Protein AF-A0A256YI06-F1 (afdb_monomer)

Solvent-accessible surface area (backbone atoms only — not comparable to full-atom values): 13136 Å² total; per-residue (Å²): 133,56,72,67,61,47,50,51,51,48,53,52,52,44,48,52,52,54,43,51,75,69,69,54,52,68,66,65,48,53,72,70,60,54,59,79,75,51,64,78,45,79,92,38,52,74,51,52,58,50,53,58,52,50,69,75,41,54,72,70,52,38,53,52,52,49,38,70,73,38,79,67,38,61,80,56,40,65,99,80,61,54,72,69,44,49,50,43,14,51,53,51,47,50,52,53,55,51,48,59,57,41,72,74,44,60,73,67,62,24,52,52,53,49,51,51,50,29,54,50,39,39,53,48,37,53,51,44,41,46,48,17,44,76,70,74,50,71,20,48,86,63,54,56,95,48,69,54,66,68,59,52,57,46,23,70,45,76,50,90,38,57,68,54,37,44,62,59,48,38,76,47,98,57,8,76,60,39,60,67,30,44,62,54,27,73,76,65,75,38,66,62,61,44,52,53,50,52,53,52,47,51,57,50,51,51,52,50,56,55,48,53,52,52,53,52,52,52,46,70,77,50,52,75,80,73,72,72,80,80,122

pLDDT: mean 82.75, std 12.38, range [39.31, 95.06]

Foldseek 3Di:
DDLVLLVVLLVLLLLLLVVVVVVDALVVSCVVSVLVVVVVPVVCPVSSVLSNVCNPDDQVRNVVSVCVVQPCLCVQADPDHDSVSSNLSSVQSSLVVQVVVLVPDDDLSSVLSLVLSLLVLLLVLLVLLLVCQVVVHQQQSRRDDHDWVQSNVVSNPRANHNLSSLVSCLPTPCNVLSVVCNVVCVVPVDCVSVNVSSVVVSVVVSVVSVVVVVVVVVCVVDPPPVVPPPD

Nearest PDB structures (foldseek):
  6xby-assembly1_d  TM=5.545E-01  e=2.909E-01  Bos taurus
  9b8o-assembly1_d  TM=4.745E-01  e=2.004E-01  Rattus norvegicus

Sequence (231 aa):
MNALSKRYEFEQIKLILNLKMGNLSRGEIEDRLAIEEMGLLSSYRHTEELLSRLIDLPVEGIIALLCERYKGLNEFMPESPDLLAVLVALDRYYFFELQNYIDNLEGEDRKVASTLISMEIDACNVMTILRSVTHGYEAKRFIIPGHDPRIDELGEHTPRDVTDAITKLSKTTYGPLLESAASSYIETNSLLQVELMLRKYLAKESKILIREQSVLALTRVYPRELLVMSS

Structure (mmCIF, N/CA/C/O backbone):
data_AF-A0A256YI06-F1
#
_entry.id   AF-A0A256YI06-F1
#
loop_
_atom_site.group_PDB
_atom_site.id
_atom_site.type_symbol
_atom_site.label_atom_id
_atom_site.label_alt_id
_atom_site.label_comp_id
_atom_site.label_asym_id
_atom_site.label_entity_id
_atom_site.label_seq_id
_atom_site.pdbx_PDB_ins_code
_atom_site.Cartn_x
_atom_site.Cartn_y
_atom_site.Cartn_z
_atom_site.occupancy
_atom_site.B_iso_or_equiv
_atom_site.auth_seq_id
_atom_site.auth_comp_id
_atom_site.auth_asym_id
_atom_site.auth_atom_id
_atom_site.pdbx_PDB_model_num
ATOM 1 N N . MET A 1 1 ? 1.643 -16.888 11.793 1.00 59.84 1 MET A N 1
ATOM 2 C CA . MET A 1 1 ? 2.314 -15.570 11.806 1.00 59.84 1 MET A CA 1
ATOM 3 C C . MET A 1 1 ? 1.303 -14.541 12.292 1.00 59.84 1 MET A C 1
ATOM 5 O O . MET A 1 1 ? 0.157 -14.644 11.880 1.00 59.84 1 MET A O 1
ATOM 9 N N . ASN A 1 2 ? 1.667 -13.630 13.202 1.00 73.12 2 ASN A N 1
ATOM 10 C CA . ASN A 1 2 ? 0.749 -12.568 13.643 1.00 73.12 2 ASN A CA 1
ATOM 11 C C . ASN A 1 2 ? 0.644 -11.457 12.570 1.00 73.12 2 ASN A C 1
ATOM 13 O O . ASN A 1 2 ? 1.481 -11.399 11.667 1.00 73.12 2 ASN A O 1
ATOM 17 N N . ALA A 1 3 ? -0.368 -10.588 12.660 1.00 73.38 3 ALA A N 1
ATOM 18 C CA . ALA A 1 3 ? -0.637 -9.555 11.653 1.00 73.38 3 ALA A CA 1
ATOM 19 C C . ALA A 1 3 ? 0.541 -8.584 11.432 1.00 73.38 3 ALA A C 1
ATOM 21 O O . ALA A 1 3 ? 0.845 -8.244 10.293 1.00 73.38 3 ALA A O 1
ATOM 22 N N . LEU A 1 4 ? 1.255 -8.199 12.496 1.00 70.62 4 LEU A N 1
ATOM 23 C CA . LEU A 1 4 ? 2.400 -7.282 12.411 1.00 70.62 4 LEU A CA 1
ATOM 24 C C . LEU A 1 4 ? 3.589 -7.909 11.678 1.00 70.62 4 LEU A C 1
ATOM 26 O O . LEU A 1 4 ? 4.169 -7.285 10.792 1.00 70.62 4 LEU A O 1
ATOM 30 N N . SER A 1 5 ? 3.926 -9.158 12.001 1.00 76.19 5 SER A N 1
ATOM 31 C CA . SER A 1 5 ? 4.978 -9.899 11.305 1.00 76.19 5 SER A CA 1
ATOM 32 C C . SER A 1 5 ? 4.607 -10.153 9.844 1.00 76.19 5 SER A C 1
ATOM 34 O O . SER A 1 5 ? 5.471 -10.062 8.977 1.00 76.19 5 SER A O 1
ATOM 36 N N . LYS A 1 6 ? 3.320 -10.403 9.554 1.00 82.38 6 LYS A N 1
ATOM 37 C CA . LYS A 1 6 ? 2.828 -10.569 8.180 1.00 82.38 6 LYS A CA 1
ATOM 38 C C . LYS A 1 6 ? 2.938 -9.281 7.374 1.00 82.38 6 LYS A C 1
ATOM 40 O O . LYS A 1 6 ? 3.443 -9.311 6.258 1.00 82.38 6 LYS A O 1
ATOM 45 N N . ARG A 1 7 ? 2.533 -8.153 7.960 1.00 82.19 7 ARG A N 1
ATOM 46 C CA . ARG A 1 7 ? 2.688 -6.831 7.350 1.00 82.19 7 ARG A CA 1
ATOM 47 C C . ARG A 1 7 ? 4.143 -6.538 7.025 1.00 82.19 7 ARG A C 1
ATOM 49 O O . ARG A 1 7 ? 4.449 -6.095 5.927 1.00 82.19 7 ARG A O 1
ATOM 56 N N . TYR A 1 8 ? 5.029 -6.788 7.982 1.00 81.94 8 TYR A N 1
ATOM 57 C CA . TYR A 1 8 ? 6.454 -6.579 7.788 1.00 81.94 8 TYR A CA 1
ATOM 58 C C . TYR A 1 8 ? 6.991 -7.413 6.620 1.00 81.94 8 TYR A C 1
ATOM 60 O O . TYR A 1 8 ? 7.613 -6.858 5.720 1.00 81.94 8 TYR A O 1
ATOM 68 N N . GLU A 1 9 ? 6.694 -8.716 6.598 1.00 85.75 9 GLU A N 1
ATOM 69 C CA . GLU A 1 9 ? 7.066 -9.606 5.493 1.00 85.75 9 GLU A CA 1
ATOM 70 C C . GLU A 1 9 ? 6.551 -9.073 4.145 1.00 85.75 9 GLU A C 1
ATOM 72 O O . GLU A 1 9 ? 7.309 -9.020 3.179 1.00 85.75 9 GLU A O 1
ATOM 77 N N . PHE A 1 10 ? 5.306 -8.594 4.084 1.00 88.12 10 PHE A N 1
ATOM 78 C CA . PHE A 1 10 ? 4.721 -8.049 2.856 1.00 88.12 10 PHE A CA 1
ATOM 79 C C . PHE A 1 10 ? 5.418 -6.766 2.405 1.00 88.12 10 PHE A C 1
ATOM 81 O O . PHE A 1 10 ? 5.697 -6.618 1.220 1.00 88.12 10 PHE A O 1
ATOM 88 N N . GLU A 1 11 ? 5.754 -5.855 3.318 1.00 84.38 11 GLU A N 1
ATOM 89 C CA . GLU A 1 11 ? 6.529 -4.654 2.985 1.00 84.38 11 GLU A CA 1
ATOM 90 C C . GLU A 1 11 ? 7.910 -5.005 2.410 1.00 84.38 11 GLU A C 1
ATOM 92 O O . GLU A 1 11 ? 8.331 -4.388 1.433 1.00 84.38 11 GLU A O 1
ATOM 97 N N . GLN A 1 12 ? 8.584 -6.030 2.946 1.00 85.81 12 GLN A N 1
ATOM 98 C CA . GLN A 1 12 ? 9.873 -6.487 2.411 1.00 85.81 12 GLN A CA 1
ATOM 99 C C . GLN A 1 12 ? 9.733 -7.121 1.023 1.00 85.81 12 GLN A C 1
ATOM 101 O O . GLN A 1 12 ? 10.510 -6.815 0.118 1.00 85.81 12 GLN A O 1
ATOM 106 N N . ILE A 1 13 ? 8.708 -7.955 0.819 1.00 91.00 13 ILE A N 1
ATOM 107 C CA . ILE A 1 13 ? 8.405 -8.523 -0.501 1.00 91.00 13 ILE A CA 1
ATOM 108 C C . ILE A 1 13 ? 8.134 -7.393 -1.496 1.00 91.00 13 ILE A C 1
ATOM 110 O O . ILE A 1 13 ? 8.745 -7.355 -2.561 1.00 91.00 13 ILE A O 1
ATOM 114 N N . LYS A 1 14 ? 7.275 -6.429 -1.144 1.00 88.50 14 LYS A N 1
ATOM 115 C CA . LYS A 1 14 ? 6.967 -5.283 -2.008 1.00 88.50 14 LYS A CA 1
ATOM 116 C C . LYS A 1 14 ? 8.207 -4.450 -2.324 1.00 88.50 14 LYS A C 1
ATOM 118 O O . LYS A 1 14 ? 8.339 -3.973 -3.449 1.00 88.50 14 LYS A O 1
ATOM 123 N N . LEU A 1 15 ? 9.124 -4.280 -1.373 1.00 85.44 15 LEU A N 1
ATOM 124 C CA . LEU A 1 15 ? 10.394 -3.604 -1.622 1.00 85.44 15 LEU A CA 1
ATOM 125 C C . LEU A 1 15 ? 11.219 -4.351 -2.679 1.00 85.44 15 LEU A C 1
ATOM 127 O O . LEU A 1 15 ? 11.615 -3.733 -3.664 1.00 85.44 15 LEU A O 1
ATOM 131 N N . ILE A 1 16 ? 11.392 -5.672 -2.552 1.00 89.44 16 ILE A N 1
ATOM 132 C CA . ILE A 1 16 ? 12.074 -6.491 -3.572 1.00 89.44 16 ILE A CA 1
ATOM 133 C C . ILE A 1 16 ? 11.419 -6.316 -4.943 1.00 89.44 16 ILE A C 1
ATOM 135 O O . ILE A 1 16 ? 12.113 -6.053 -5.922 1.00 89.44 16 ILE A O 1
ATOM 139 N N . LEU A 1 17 ? 10.091 -6.434 -5.026 1.00 90.50 17 LEU A N 1
ATOM 140 C CA . LEU A 1 17 ? 9.377 -6.337 -6.302 1.00 90.50 17 LEU A CA 1
ATOM 141 C C . LEU A 1 17 ? 9.558 -4.962 -6.955 1.00 90.50 17 LEU A C 1
ATOM 143 O O . LEU A 1 17 ? 9.844 -4.895 -8.149 1.00 90.50 17 LEU A O 1
ATOM 147 N N . ASN A 1 18 ? 9.486 -3.880 -6.175 1.00 85.06 18 ASN A N 1
ATOM 148 C CA . ASN A 1 18 ? 9.752 -2.527 -6.668 1.00 85.06 18 ASN A CA 1
ATOM 149 C C . ASN A 1 18 ? 11.195 -2.365 -7.170 1.00 85.06 18 ASN A C 1
ATOM 151 O O . ASN A 1 18 ? 11.419 -1.763 -8.219 1.00 85.06 18 ASN A O 1
ATOM 155 N N . LEU A 1 19 ? 12.182 -2.913 -6.456 1.00 87.00 19 LEU A N 1
ATOM 156 C CA . LEU A 1 19 ? 13.582 -2.846 -6.882 1.00 87.00 19 LEU A CA 1
ATOM 157 C C . LEU A 1 19 ? 13.819 -3.659 -8.166 1.00 87.00 19 LEU A C 1
ATOM 159 O O . LEU A 1 19 ? 14.532 -3.200 -9.057 1.00 87.00 19 LEU A O 1
ATOM 163 N N . LYS A 1 20 ? 13.164 -4.819 -8.310 1.00 87.88 20 LYS A N 1
ATOM 164 C CA . LYS A 1 20 ? 13.225 -5.634 -9.536 1.00 87.88 20 LYS A CA 1
ATOM 165 C C . LYS A 1 20 ? 12.542 -4.957 -10.720 1.00 87.88 20 LYS A C 1
ATOM 167 O O . LYS A 1 20 ? 13.088 -4.990 -11.815 1.00 87.88 20 LYS A O 1
ATOM 172 N N . MET A 1 21 ? 11.413 -4.277 -10.510 1.00 84.56 21 MET A N 1
ATOM 173 C CA . MET A 1 21 ? 10.803 -3.417 -11.536 1.00 84.56 21 MET A CA 1
ATOM 174 C C . MET A 1 21 ? 11.748 -2.294 -11.991 1.00 84.56 21 MET A C 1
ATOM 176 O O . MET A 1 21 ? 11.730 -1.907 -13.156 1.00 84.56 21 MET A O 1
ATOM 180 N N . GLY A 1 22 ? 12.601 -1.801 -11.089 1.00 82.62 22 GLY A N 1
ATOM 181 C CA . GLY A 1 22 ? 13.670 -0.850 -11.396 1.00 82.62 22 GLY A CA 1
ATOM 182 C C . GLY A 1 22 ? 14.875 -1.444 -12.137 1.00 82.62 22 GLY A C 1
ATOM 183 O O . GLY A 1 22 ? 15.820 -0.707 -12.404 1.00 82.62 22 GLY A O 1
ATOM 184 N N . ASN A 1 23 ? 14.858 -2.741 -12.475 1.00 84.31 23 ASN A N 1
ATOM 185 C CA . ASN A 1 23 ? 15.953 -3.486 -13.109 1.00 84.31 23 ASN A CA 1
ATOM 186 C C . ASN A 1 23 ? 17.272 -3.465 -12.321 1.00 84.31 23 ASN A C 1
ATOM 188 O O . ASN A 1 23 ? 18.353 -3.487 -12.911 1.00 84.31 23 ASN A O 1
ATOM 192 N N . LEU A 1 24 ? 17.194 -3.422 -10.990 1.00 86.38 24 LEU A N 1
ATOM 193 C CA . LEU A 1 24 ? 18.384 -3.496 -10.153 1.00 86.38 24 LEU A CA 1
ATOM 194 C C . LEU A 1 24 ? 19.020 -4.885 -10.173 1.00 86.38 24 LEU A C 1
ATOM 196 O O . LEU A 1 24 ? 18.335 -5.908 -10.236 1.00 86.38 24 LEU A O 1
ATOM 200 N N . SER A 1 25 ? 20.344 -4.908 -10.043 1.00 87.06 25 SER A N 1
ATOM 201 C CA . SER A 1 25 ? 21.104 -6.135 -9.838 1.00 87.06 25 SER A CA 1
ATOM 202 C C . SER A 1 25 ? 20.879 -6.718 -8.441 1.00 87.06 25 SER A C 1
ATOM 204 O O . SER A 1 25 ? 20.479 -6.027 -7.503 1.00 87.06 25 SER A O 1
ATOM 206 N N . ARG A 1 26 ? 21.197 -8.007 -8.285 1.00 86.25 26 ARG A N 1
ATOM 207 C CA . ARG A 1 26 ? 21.140 -8.708 -6.996 1.00 86.25 26 ARG A CA 1
ATOM 208 C C . ARG A 1 26 ? 21.870 -7.953 -5.877 1.00 86.25 26 ARG A C 1
ATOM 210 O O . ARG A 1 26 ? 21.276 -7.741 -4.827 1.00 86.25 26 ARG A O 1
ATOM 217 N N . GLY A 1 27 ? 23.112 -7.528 -6.121 1.00 83.38 27 GLY A N 1
ATOM 218 C CA . GLY A 1 27 ? 23.920 -6.834 -5.112 1.00 83.38 27 GLY A CA 1
ATOM 219 C C . GLY A 1 27 ? 23.289 -5.513 -4.667 1.00 83.38 27 GLY A C 1
ATOM 220 O O . GLY A 1 27 ? 23.178 -5.251 -3.478 1.00 83.38 27 GLY A O 1
ATOM 221 N N . GLU A 1 28 ? 22.752 -4.728 -5.608 1.00 85.06 28 GLU A N 1
ATOM 222 C CA . GLU A 1 28 ? 22.062 -3.470 -5.280 1.00 85.06 28 GLU A CA 1
ATOM 223 C C . GLU A 1 28 ? 20.768 -3.684 -4.485 1.00 85.06 28 GLU A C 1
ATOM 225 O O . GLU A 1 28 ? 20.353 -2.808 -3.722 1.00 85.06 28 GLU A O 1
ATOM 230 N N . ILE A 1 29 ? 20.095 -4.818 -4.692 1.00 84.50 29 ILE A N 1
ATOM 231 C CA . ILE A 1 29 ? 18.899 -5.193 -3.937 1.00 84.50 29 ILE A CA 1
ATOM 232 C C . ILE A 1 29 ? 19.283 -5.600 -2.510 1.00 84.50 29 ILE A C 1
ATOM 234 O O . ILE A 1 29 ? 18.665 -5.119 -1.560 1.00 84.50 29 ILE A O 1
ATOM 238 N N . GLU A 1 30 ? 20.311 -6.436 -2.352 1.00 82.12 30 GLU A N 1
ATOM 239 C CA . GLU A 1 30 ? 20.816 -6.887 -1.048 1.00 82.12 30 GLU A CA 1
ATOM 240 C C . GLU A 1 30 ? 21.303 -5.706 -0.191 1.00 82.12 30 GLU A C 1
ATOM 242 O O . GLU A 1 30 ? 20.870 -5.574 0.957 1.00 82.12 30 GLU A O 1
ATOM 247 N N . ASP A 1 31 ? 22.070 -4.779 -0.778 1.00 80.56 31 ASP A N 1
ATOM 248 C CA . ASP A 1 31 ? 22.559 -3.563 -0.111 1.00 80.56 31 ASP A CA 1
ATOM 249 C C . ASP A 1 31 ? 21.420 -2.685 0.439 1.00 80.56 31 ASP A C 1
ATOM 251 O O . ASP A 1 31 ? 21.564 -2.012 1.460 1.00 80.56 31 ASP A O 1
ATOM 255 N N . ARG A 1 32 ? 20.265 -2.672 -0.239 1.00 77.50 32 ARG A N 1
ATOM 256 C CA . ARG A 1 32 ? 19.107 -1.840 0.136 1.00 77.50 32 ARG A CA 1
ATOM 257 C C . ARG A 1 32 ? 18.163 -2.506 1.120 1.00 77.50 32 ARG A C 1
ATOM 259 O O . ARG A 1 32 ? 17.383 -1.806 1.764 1.00 77.50 32 ARG A O 1
ATOM 266 N N . LEU A 1 33 ? 18.188 -3.830 1.208 1.00 71.69 33 LEU A N 1
ATOM 267 C CA . LEU A 1 33 ? 17.259 -4.575 2.045 1.00 71.69 33 LEU A CA 1
ATOM 268 C C . LEU A 1 33 ? 17.721 -4.695 3.495 1.00 71.69 33 LEU A C 1
ATOM 270 O O . LEU A 1 33 ? 16.898 -5.071 4.312 1.00 71.69 33 LEU A O 1
ATOM 274 N N . ALA A 1 34 ? 18.975 -4.381 3.844 1.00 61.97 34 ALA A N 1
ATOM 275 C CA . ALA A 1 34 ? 19.504 -4.563 5.207 1.00 61.97 34 ALA A CA 1
ATOM 276 C C . ALA A 1 34 ? 19.160 -5.954 5.801 1.00 61.97 34 ALA A C 1
ATOM 278 O O . ALA A 1 34 ? 18.859 -6.084 6.988 1.00 61.97 34 ALA A O 1
ATOM 279 N N . ILE A 1 35 ? 19.169 -6.995 4.953 1.00 57.38 35 ILE A N 1
ATOM 280 C CA . ILE A 1 35 ? 18.722 -8.364 5.283 1.00 57.38 35 ILE A CA 1
ATOM 281 C C . ILE A 1 35 ? 19.479 -8.905 6.505 1.00 57.38 35 ILE A C 1
ATOM 283 O O . ILE A 1 35 ? 18.898 -9.566 7.364 1.00 57.38 35 ILE A O 1
ATOM 287 N N . GLU A 1 36 ? 20.761 -8.557 6.626 1.00 51.09 36 GLU A N 1
ATOM 288 C CA . GLU A 1 36 ? 21.651 -9.032 7.688 1.00 51.09 36 GLU A CA 1
ATOM 289 C C . GLU A 1 36 ? 21.242 -8.557 9.094 1.00 51.09 36 GLU A C 1
ATOM 291 O O . GLU A 1 36 ? 21.425 -9.285 10.070 1.00 51.09 36 GLU A O 1
ATOM 296 N N . GLU A 1 37 ? 20.623 -7.378 9.226 1.00 52.50 37 GLU A N 1
ATOM 297 C CA . GLU A 1 37 ? 20.168 -6.859 10.525 1.00 52.50 37 GLU A CA 1
ATOM 298 C C . GLU A 1 37 ? 18.860 -7.531 10.997 1.00 52.50 37 GLU A C 1
ATOM 300 O O . GLU A 1 37 ? 18.521 -7.491 12.184 1.00 52.50 37 GLU A O 1
ATOM 305 N N . MET A 1 38 ? 18.134 -8.205 10.093 1.00 51.97 38 MET A N 1
ATOM 306 C CA . MET A 1 38 ? 16.830 -8.835 10.355 1.00 51.97 38 MET A CA 1
ATOM 307 C C . MET A 1 38 ? 16.942 -10.237 10.970 1.00 51.97 38 MET A C 1
ATOM 309 O O . MET A 1 38 ? 16.084 -10.636 11.767 1.00 51.97 38 MET A O 1
ATOM 313 N N . GLY A 1 39 ? 18.006 -10.979 10.640 1.00 48.44 39 GLY A N 1
ATOM 314 C CA . GLY A 1 39 ? 18.241 -12.362 11.086 1.00 48.44 39 GLY A CA 1
ATOM 315 C C . GLY A 1 39 ? 18.477 -12.523 12.597 1.00 48.44 39 GLY A C 1
ATOM 316 O O . GLY A 1 39 ? 18.462 -13.639 13.122 1.00 48.44 39 GLY A O 1
ATOM 317 N N . LEU A 1 40 ? 18.646 -11.413 13.327 1.00 45.84 40 LEU A N 1
ATOM 318 C CA . LEU A 1 40 ? 18.852 -11.396 14.781 1.00 45.84 40 LEU A CA 1
ATOM 319 C C . LEU A 1 40 ? 17.572 -11.669 15.587 1.00 45.84 40 LEU A C 1
ATOM 321 O O . LEU A 1 40 ? 17.645 -12.017 16.767 1.00 45.84 40 LEU A O 1
ATOM 325 N N . LEU A 1 41 ? 16.397 -11.568 14.964 1.00 52.91 41 LEU A N 1
ATOM 326 C CA . LEU A 1 41 ? 15.123 -11.931 15.578 1.00 52.91 41 LEU A CA 1
ATOM 327 C C . LEU A 1 41 ? 14.678 -13.296 15.038 1.00 52.91 41 LEU A C 1
ATOM 329 O O . LEU A 1 41 ? 14.189 -13.416 13.917 1.00 52.91 41 LEU A O 1
ATOM 333 N N . SER A 1 42 ? 14.811 -14.340 15.861 1.00 53.03 42 SER A N 1
ATOM 334 C CA . SER A 1 42 ? 14.497 -15.740 15.517 1.00 53.03 42 SER A CA 1
ATOM 335 C C . SER A 1 42 ? 13.101 -15.963 14.915 1.00 53.03 42 SER A C 1
ATOM 337 O O . SER A 1 42 ? 12.892 -16.943 14.201 1.00 53.03 42 SER A O 1
ATOM 339 N N . SER A 1 43 ? 12.162 -15.040 15.140 1.00 58.94 43 SER A N 1
ATOM 340 C CA . SER A 1 43 ? 10.822 -15.026 14.550 1.00 58.94 43 SER A CA 1
ATOM 341 C C . SER A 1 43 ? 10.774 -14.784 13.032 1.00 58.94 43 SER A C 1
ATOM 343 O O . SER A 1 43 ? 9.714 -15.005 12.451 1.00 58.94 43 SER A O 1
ATOM 345 N N . TYR A 1 44 ? 11.870 -14.359 12.388 1.00 63.91 44 TYR A N 1
ATOM 346 C CA . TYR A 1 44 ? 11.889 -13.953 10.970 1.00 63.91 44 TYR A CA 1
ATOM 347 C C . TYR A 1 44 ? 12.789 -14.802 10.059 1.00 63.91 44 TYR A C 1
ATOM 349 O O . TYR A 1 44 ? 12.902 -14.516 8.871 1.00 63.91 44 TYR A O 1
ATOM 357 N N . ARG A 1 45 ? 13.376 -15.900 10.553 1.00 64.25 45 ARG A N 1
ATOM 358 C CA . ARG A 1 45 ? 14.269 -16.761 9.748 1.00 64.25 45 ARG A CA 1
ATOM 359 C C . ARG A 1 45 ? 13.615 -17.292 8.461 1.00 64.25 45 ARG A C 1
ATOM 361 O O . ARG A 1 45 ? 14.245 -17.342 7.414 1.00 64.25 45 ARG A O 1
ATOM 368 N N . HIS A 1 46 ? 12.337 -17.666 8.524 1.00 72.25 46 HIS A N 1
ATOM 369 C CA . HIS A 1 46 ? 11.592 -18.123 7.342 1.00 72.25 46 HIS A CA 1
ATOM 370 C C . HIS A 1 46 ? 11.266 -16.995 6.355 1.00 72.25 46 HIS A C 1
ATOM 372 O O . HIS A 1 46 ? 10.990 -17.268 5.189 1.00 72.25 46 HIS A O 1
ATOM 378 N N . THR A 1 47 ? 11.253 -15.747 6.824 1.00 77.81 47 THR A N 1
ATOM 379 C CA . THR A 1 47 ? 11.091 -14.568 5.975 1.00 77.81 47 THR A CA 1
ATOM 380 C C . THR A 1 47 ? 12.386 -14.315 5.209 1.00 77.81 47 THR A C 1
ATOM 382 O O . THR A 1 47 ? 12.336 -14.133 4.004 1.00 77.81 47 THR A O 1
ATOM 385 N N . GLU A 1 48 ? 13.548 -14.416 5.853 1.00 78.88 48 GLU A N 1
ATOM 386 C CA . GLU A 1 48 ? 14.856 -14.240 5.204 1.00 78.88 48 GLU A CA 1
ATOM 387 C C . GLU A 1 48 ? 15.080 -15.207 4.027 1.00 78.88 48 GLU A C 1
ATOM 389 O O . GLU A 1 48 ? 15.414 -14.781 2.921 1.00 78.88 48 GLU A O 1
ATOM 394 N N . GLU A 1 49 ? 14.809 -16.502 4.227 1.00 83.94 49 GLU A N 1
ATOM 395 C CA . GLU A 1 49 ? 14.931 -17.517 3.170 1.00 83.94 49 GLU A CA 1
ATOM 396 C C . GLU A 1 49 ? 13.999 -17.225 1.983 1.00 83.94 49 GLU A C 1
ATOM 398 O O . GLU A 1 49 ? 14.395 -17.342 0.821 1.00 83.94 49 GLU A O 1
ATOM 403 N N . LEU A 1 50 ? 12.762 -16.803 2.268 1.00 88.00 50 LEU A N 1
ATOM 404 C CA . LEU A 1 50 ? 11.815 -16.381 1.241 1.00 88.00 50 LEU A CA 1
ATOM 405 C C . LEU A 1 50 ? 12.347 -15.173 0.462 1.00 88.00 50 LEU A C 1
ATOM 407 O O . LEU A 1 50 ? 12.359 -15.207 -0.767 1.00 88.00 50 LEU A O 1
ATOM 411 N N . LEU A 1 51 ? 12.775 -14.120 1.163 1.00 87.75 51 LEU A N 1
ATOM 412 C CA . LEU A 1 51 ? 13.265 -12.883 0.555 1.00 87.75 51 LEU A CA 1
ATOM 413 C C . LEU A 1 51 ? 14.474 -13.159 -0.345 1.00 87.75 51 LEU A C 1
ATOM 415 O O . LEU A 1 51 ? 14.483 -12.716 -1.490 1.00 87.75 51 LEU A O 1
ATOM 419 N N . SER A 1 52 ? 15.432 -13.967 0.117 1.00 86.44 52 SER A N 1
ATOM 420 C CA . SER A 1 52 ? 16.598 -14.365 -0.680 1.00 86.44 52 SER A CA 1
ATOM 421 C C . SER A 1 52 ? 16.190 -15.077 -1.976 1.00 86.44 52 SER A C 1
ATOM 423 O O . SER A 1 52 ? 16.627 -14.696 -3.061 1.00 86.44 52 SER A O 1
ATOM 425 N N . ARG A 1 53 ? 15.259 -16.041 -1.901 1.00 90.81 53 ARG A N 1
ATOM 426 C CA . ARG A 1 53 ? 14.746 -16.742 -3.092 1.00 90.81 53 ARG A CA 1
ATOM 427 C C . ARG A 1 53 ? 14.050 -15.802 -4.076 1.00 90.81 53 ARG A C 1
ATOM 429 O O . ARG A 1 53 ? 14.199 -15.967 -5.284 1.00 90.81 53 ARG A O 1
ATOM 436 N N . LEU A 1 54 ? 13.293 -14.817 -3.591 1.00 92.00 54 LEU A N 1
ATOM 437 C CA . LEU A 1 54 ? 12.588 -13.858 -4.450 1.00 92.00 54 LEU A CA 1
ATOM 438 C C . LEU A 1 54 ? 13.543 -12.994 -5.285 1.00 92.00 54 LEU A C 1
ATOM 440 O O . LEU A 1 54 ? 13.198 -12.621 -6.411 1.00 92.00 54 LEU A O 1
ATOM 444 N N . ILE A 1 55 ? 14.740 -12.693 -4.770 1.00 90.44 55 ILE A N 1
ATOM 445 C CA . ILE A 1 55 ? 15.753 -11.898 -5.482 1.00 90.44 55 ILE A CA 1
ATOM 446 C C . ILE A 1 55 ? 16.233 -12.626 -6.743 1.00 90.44 55 ILE A C 1
ATOM 448 O O . ILE A 1 55 ? 16.390 -11.987 -7.783 1.00 90.44 55 ILE A O 1
ATOM 452 N N . ASP A 1 56 ? 16.351 -13.952 -6.704 1.00 89.69 56 ASP A N 1
ATOM 453 C CA . ASP A 1 56 ? 16.889 -14.747 -7.818 1.00 89.69 56 ASP A CA 1
ATOM 454 C C . ASP A 1 56 ? 15.853 -15.203 -8.840 1.00 89.69 56 ASP A C 1
ATOM 456 O O . ASP A 1 56 ? 16.191 -15.516 -9.981 1.00 89.69 56 ASP A O 1
ATOM 460 N N . LEU A 1 57 ? 14.585 -15.268 -8.444 1.00 93.69 57 LEU A N 1
ATOM 461 C CA . LEU A 1 57 ? 13.552 -15.839 -9.300 1.00 93.69 57 LEU A CA 1
ATOM 462 C C . LEU A 1 57 ? 13.138 -14.887 -10.435 1.00 93.69 57 LEU A C 1
ATOM 464 O O . LEU A 1 57 ? 13.028 -13.678 -10.215 1.00 93.69 57 LEU A O 1
ATOM 468 N N . PRO A 1 58 ? 12.839 -15.404 -11.641 1.00 91.88 58 PRO A N 1
ATOM 469 C CA . PRO A 1 58 ? 12.126 -14.626 -12.651 1.00 91.88 58 PRO A CA 1
ATOM 470 C C . PRO A 1 58 ? 10.702 -14.299 -12.169 1.00 91.88 58 PRO A C 1
ATOM 472 O O . PRO A 1 58 ? 10.223 -14.877 -11.189 1.00 91.88 58 PRO A O 1
ATOM 475 N N . VAL A 1 59 ? 10.014 -13.384 -12.856 1.00 90.31 59 VAL A N 1
ATOM 476 C CA . VAL A 1 59 ? 8.672 -12.899 -12.472 1.00 90.31 59 VAL A CA 1
ATOM 477 C C . VAL A 1 59 ? 7.685 -14.054 -12.280 1.00 90.31 59 VAL A C 1
ATOM 479 O O . VAL A 1 59 ? 6.998 -14.119 -11.263 1.00 90.31 59 VAL A O 1
ATOM 482 N N . GLU A 1 60 ? 7.683 -15.024 -13.190 1.00 92.00 60 GLU A N 1
ATOM 483 C CA . GLU A 1 60 ? 6.816 -16.204 -13.143 1.00 92.00 60 GLU A CA 1
ATOM 484 C C . GLU A 1 60 ? 7.121 -17.077 -11.917 1.00 92.00 60 GLU A C 1
ATOM 486 O O . GLU A 1 60 ? 6.215 -17.573 -11.247 1.00 92.00 60 GLU A O 1
ATOM 491 N N . GLY A 1 61 ? 8.408 -17.223 -11.588 1.00 94.62 61 GLY A N 1
ATOM 492 C CA . GLY A 1 61 ? 8.863 -17.957 -10.409 1.00 94.62 61 GLY A CA 1
ATOM 493 C C . GLY A 1 61 ? 8.475 -17.265 -9.103 1.00 94.62 61 GLY A C 1
ATOM 494 O O . GLY A 1 61 ? 8.092 -17.934 -8.144 1.00 94.62 61 GLY A O 1
ATOM 495 N N . ILE A 1 62 ? 8.522 -15.930 -9.074 1.00 94.50 62 ILE A N 1
ATOM 496 C CA . ILE A 1 62 ? 8.046 -15.125 -7.945 1.00 94.50 62 ILE A CA 1
ATOM 497 C C . ILE A 1 62 ? 6.548 -15.345 -7.731 1.00 94.50 62 ILE A C 1
ATOM 499 O O . ILE A 1 62 ? 6.133 -15.656 -6.616 1.00 94.50 62 ILE A O 1
ATOM 503 N N . ILE A 1 63 ? 5.742 -15.217 -8.790 1.00 93.81 63 ILE A N 1
ATOM 504 C CA . ILE A 1 63 ? 4.285 -15.392 -8.720 1.00 93.81 63 ILE A CA 1
ATOM 505 C C . ILE A 1 63 ? 3.944 -16.781 -8.175 1.00 93.81 63 ILE A C 1
ATOM 507 O O . ILE A 1 63 ? 3.151 -16.893 -7.238 1.00 93.81 63 ILE A O 1
ATOM 511 N N . ALA A 1 64 ? 4.579 -17.828 -8.712 1.00 94.12 64 ALA A N 1
ATOM 512 C CA . ALA A 1 64 ? 4.363 -19.201 -8.270 1.00 94.12 64 ALA A CA 1
ATOM 513 C C . ALA A 1 64 ? 4.696 -19.387 -6.780 1.00 94.12 64 ALA A C 1
ATOM 515 O O . ALA A 1 64 ? 3.873 -19.910 -6.028 1.00 94.12 64 ALA A O 1
ATOM 516 N N . LEU A 1 65 ? 5.861 -18.898 -6.338 1.00 94.94 65 LEU A N 1
ATOM 517 C CA . LEU A 1 65 ? 6.301 -19.005 -4.945 1.00 94.94 65 LEU A CA 1
ATOM 518 C C . LEU A 1 65 ? 5.360 -18.272 -3.978 1.00 94.94 65 LEU A C 1
ATOM 520 O O . LEU A 1 65 ? 5.035 -18.789 -2.908 1.00 94.94 65 LEU A O 1
ATOM 524 N N . LEU A 1 66 ? 4.910 -17.069 -4.344 1.00 95.06 66 LEU A N 1
ATOM 525 C CA . LEU A 1 66 ? 3.995 -16.288 -3.513 1.00 95.06 66 LEU A CA 1
ATOM 526 C C . LEU A 1 66 ? 2.606 -16.936 -3.438 1.00 95.06 66 LEU A C 1
ATOM 528 O O . LEU A 1 66 ? 2.031 -16.978 -2.354 1.00 95.06 66 LEU A O 1
ATOM 532 N N . CYS A 1 67 ? 2.087 -17.493 -4.538 1.00 93.62 67 CYS A N 1
ATOM 533 C CA . CYS A 1 67 ? 0.804 -18.209 -4.536 1.00 93.62 67 CYS A CA 1
ATOM 534 C C . CYS A 1 67 ? 0.856 -19.512 -3.728 1.00 93.62 67 CYS A C 1
ATOM 536 O O . CYS A 1 67 ? -0.118 -19.868 -3.067 1.00 93.62 67 CYS A O 1
ATOM 538 N N . GLU A 1 68 ? 1.989 -20.220 -3.755 1.00 93.81 68 GLU A N 1
ATOM 539 C CA . GLU A 1 68 ? 2.203 -21.408 -2.925 1.00 93.81 68 GLU A CA 1
ATOM 540 C C . GLU A 1 68 ? 2.192 -21.047 -1.432 1.00 93.81 68 GLU A C 1
ATOM 542 O O . GLU A 1 68 ? 1.556 -21.724 -0.619 1.00 93.81 68 GLU A O 1
ATOM 547 N N . ARG A 1 69 ? 2.870 -19.952 -1.067 1.00 91.88 69 ARG A N 1
ATOM 548 C CA . ARG A 1 69 ? 2.975 -19.497 0.324 1.00 91.88 69 ARG A CA 1
ATOM 549 C C . ARG A 1 69 ? 1.673 -18.894 0.856 1.00 91.88 69 ARG A C 1
ATOM 551 O O . ARG A 1 69 ? 1.308 -19.155 2.004 1.00 91.88 69 ARG A O 1
ATOM 558 N N . TYR A 1 70 ? 0.997 -18.074 0.056 1.00 92.56 70 TYR A N 1
ATOM 559 C CA . TYR A 1 70 ? -0.204 -17.331 0.439 1.00 92.56 70 TYR A CA 1
ATOM 560 C C . TYR A 1 70 ? -1.413 -17.859 -0.333 1.00 92.56 70 TYR A C 1
ATOM 562 O O . TYR A 1 70 ? -1.735 -17.411 -1.433 1.00 92.56 70 TYR A O 1
ATOM 570 N N . LYS A 1 71 ? -2.084 -18.847 0.263 1.00 91.69 71 LYS A N 1
ATOM 571 C CA . LYS A 1 71 ? -3.240 -19.518 -0.341 1.00 91.69 71 LYS A CA 1
ATOM 572 C C . LYS A 1 71 ? -4.353 -18.520 -0.655 1.00 91.69 71 LYS A C 1
ATOM 574 O O . LYS A 1 71 ? -4.819 -17.843 0.251 1.00 91.69 71 LYS A O 1
ATOM 579 N N . GLY A 1 72 ? -4.804 -18.486 -1.907 1.00 91.38 72 GLY A N 1
ATOM 580 C CA . GLY A 1 72 ? -5.846 -17.564 -2.372 1.00 91.38 72 GLY A CA 1
ATOM 581 C C . GLY A 1 72 ? -5.309 -16.226 -2.888 1.00 91.38 72 GLY A C 1
ATOM 582 O O . GLY A 1 72 ? -6.084 -15.423 -3.391 1.00 91.38 72 GLY A O 1
ATOM 583 N N . LEU A 1 73 ? -3.992 -15.976 -2.844 1.00 93.50 73 LEU A N 1
ATOM 584 C CA . LEU A 1 73 ? -3.402 -14.756 -3.416 1.00 93.50 73 LEU A CA 1
ATOM 585 C C . LEU A 1 73 ? -3.720 -14.596 -4.913 1.00 93.50 73 LEU A C 1
ATOM 587 O O . LEU A 1 73 ? -3.937 -13.484 -5.389 1.00 93.50 73 LEU A O 1
ATOM 591 N N . ASN A 1 74 ? -3.792 -15.707 -5.647 1.00 92.31 74 ASN A N 1
ATOM 592 C CA . ASN A 1 74 ? -4.136 -15.736 -7.068 1.00 92.31 74 ASN A CA 1
ATOM 593 C C . ASN A 1 74 ? -5.544 -15.200 -7.371 1.00 92.31 74 ASN A C 1
ATOM 595 O O . ASN A 1 74 ? -5.776 -14.751 -8.487 1.00 92.31 74 ASN A O 1
ATOM 599 N N . GLU A 1 75 ? -6.462 -15.196 -6.401 1.00 91.62 75 GLU A N 1
ATOM 600 C CA . GLU A 1 75 ? -7.814 -14.642 -6.570 1.00 91.62 75 GLU A CA 1
ATOM 601 C C . GLU A 1 75 ? -7.805 -13.109 -6.695 1.00 91.62 75 GLU A C 1
ATOM 603 O O . GLU A 1 75 ? -8.757 -12.515 -7.198 1.00 91.62 75 GLU A O 1
ATOM 608 N N . PHE A 1 76 ? -6.713 -12.461 -6.278 1.00 87.94 76 PHE A N 1
ATOM 609 C CA . PHE A 1 76 ? -6.540 -11.009 -6.338 1.00 87.94 76 PHE A CA 1
ATOM 610 C C . PHE A 1 76 ? -5.756 -10.541 -7.572 1.00 87.94 76 PHE A C 1
ATOM 612 O O . PHE A 1 76 ? -5.469 -9.348 -7.690 1.00 87.94 76 PHE A O 1
ATOM 619 N N . MET A 1 77 ? -5.407 -11.453 -8.485 1.00 88.06 77 MET A N 1
ATOM 620 C CA . MET A 1 77 ? -4.590 -11.187 -9.672 1.00 88.06 77 MET A CA 1
ATOM 621 C C . MET A 1 77 ? -5.337 -11.522 -10.974 1.00 88.06 77 MET A C 1
ATOM 623 O O . MET A 1 77 ? -6.183 -12.414 -10.985 1.00 88.06 77 MET A O 1
ATOM 627 N N . PRO A 1 78 ? -5.025 -10.843 -12.095 1.00 85.69 78 PRO A N 1
ATOM 628 C CA . PRO A 1 78 ? -5.445 -11.294 -13.423 1.00 85.69 78 PRO A CA 1
ATOM 629 C C . PRO A 1 78 ? -4.737 -12.605 -13.817 1.00 85.69 78 PRO A C 1
ATOM 631 O O . PRO A 1 78 ? -3.729 -12.972 -13.221 1.00 85.69 78 PRO A O 1
ATOM 634 N N . GLU A 1 79 ? -5.217 -13.279 -14.870 1.00 82.56 79 GLU A N 1
ATOM 635 C CA . GLU A 1 79 ? -4.663 -14.566 -15.345 1.00 82.56 79 GLU A CA 1
ATOM 636 C C . GLU A 1 79 ? -3.178 -14.504 -15.741 1.00 82.56 79 GLU A C 1
ATOM 638 O O . GLU A 1 79 ? -2.456 -15.490 -15.622 1.00 82.56 79 GLU A O 1
ATOM 643 N N . SER A 1 80 ? -2.709 -13.351 -16.220 1.00 85.75 80 SER A N 1
ATOM 644 C CA . SER A 1 80 ? -1.304 -13.102 -16.570 1.00 85.75 80 SER A CA 1
ATOM 645 C C . SER A 1 80 ? -0.814 -11.850 -15.839 1.00 85.75 80 SER A C 1
ATOM 647 O O . SER A 1 80 ? -0.842 -10.761 -16.417 1.00 85.75 80 SER A O 1
ATOM 649 N N . PRO A 1 81 ? -0.451 -11.967 -14.548 1.00 87.06 81 PRO A N 1
ATOM 650 C CA . PRO A 1 81 ? -0.068 -10.820 -13.742 1.00 87.06 81 PRO A CA 1
ATOM 651 C C . PRO A 1 81 ? 1.374 -10.399 -14.021 1.00 87.06 81 PRO A C 1
ATOM 653 O O . PRO A 1 81 ? 2.277 -11.228 -14.117 1.00 87.06 81 PRO A O 1
ATOM 656 N N . ASP A 1 82 ? 1.592 -9.091 -14.105 1.00 87.38 82 ASP A N 1
ATOM 657 C CA . ASP A 1 82 ? 2.917 -8.487 -14.014 1.00 87.38 82 ASP A CA 1
ATOM 658 C C . ASP A 1 82 ? 3.285 -8.205 -12.542 1.00 87.38 82 ASP A C 1
ATOM 660 O O . ASP A 1 82 ? 2.492 -8.423 -11.621 1.00 87.38 82 ASP A O 1
ATOM 664 N N . LEU A 1 83 ? 4.503 -7.714 -12.290 1.00 88.44 83 LEU A N 1
ATOM 665 C CA . LEU A 1 83 ? 4.957 -7.408 -10.925 1.00 88.44 83 LEU A CA 1
ATOM 666 C C . LEU A 1 83 ? 4.088 -6.357 -10.222 1.00 88.44 83 LEU A C 1
ATOM 668 O O . LEU A 1 83 ? 3.927 -6.417 -9.003 1.00 88.44 83 LEU A O 1
ATOM 672 N N . LEU A 1 84 ? 3.504 -5.422 -10.973 1.00 84.06 84 LEU A N 1
ATOM 673 C CA . LEU A 1 84 ? 2.608 -4.418 -10.414 1.00 84.06 84 LEU A CA 1
ATOM 674 C C . LEU A 1 84 ? 1.302 -5.056 -9.927 1.00 84.06 84 LEU A C 1
ATOM 676 O O . LEU A 1 84 ? 0.848 -4.765 -8.820 1.00 84.06 84 LEU A O 1
ATOM 680 N N . ALA A 1 85 ? 0.723 -5.965 -10.711 1.00 86.19 85 ALA A N 1
ATOM 681 C CA . ALA A 1 85 ? -0.444 -6.730 -10.299 1.00 86.19 85 ALA A CA 1
ATOM 682 C C . ALA A 1 85 ? -0.160 -7.567 -9.042 1.00 86.19 85 ALA A C 1
ATOM 684 O O . ALA A 1 85 ? -1.006 -7.627 -8.152 1.00 86.19 85 ALA A O 1
ATOM 685 N N . VAL A 1 86 ? 1.044 -8.139 -8.921 1.00 91.38 86 VAL A N 1
ATOM 686 C CA . VAL A 1 86 ? 1.471 -8.869 -7.714 1.00 91.38 86 VAL A CA 1
ATOM 687 C C . VAL A 1 86 ? 1.570 -7.946 -6.497 1.00 91.38 86 VAL A C 1
ATOM 689 O O . VAL A 1 86 ? 1.064 -8.297 -5.432 1.00 91.38 86 VAL A O 1
ATOM 692 N N . LEU A 1 87 ? 2.187 -6.764 -6.636 1.00 88.12 87 LEU A N 1
ATOM 693 C CA . LEU A 1 87 ? 2.289 -5.772 -5.554 1.00 88.12 87 LEU A CA 1
ATOM 694 C C . LEU A 1 87 ? 0.915 -5.455 -4.960 1.00 88.12 87 LEU A C 1
ATOM 696 O O . LEU A 1 87 ? 0.741 -5.453 -3.742 1.00 88.12 87 LEU A O 1
ATOM 700 N N . VAL A 1 88 ? -0.067 -5.231 -5.828 1.00 83.50 88 VAL A N 1
ATOM 701 C CA . VAL A 1 88 ? -1.414 -4.865 -5.396 1.00 83.50 88 VAL A CA 1
ATOM 702 C C . VAL A 1 88 ? -2.189 -6.058 -4.854 1.00 83.50 88 VAL A C 1
ATOM 704 O O . VAL A 1 88 ? -2.936 -5.920 -3.885 1.00 83.50 88 VAL A O 1
ATOM 707 N N . ALA A 1 89 ? -1.998 -7.242 -5.431 1.00 89.75 89 ALA A N 1
ATOM 708 C CA . ALA A 1 89 ? -2.592 -8.458 -4.902 1.00 89.75 89 ALA A CA 1
ATOM 709 C C . ALA A 1 89 ? -2.130 -8.743 -3.470 1.00 89.75 89 ALA A C 1
ATOM 711 O O . ALA A 1 89 ? -2.950 -9.151 -2.653 1.00 89.75 89 ALA A O 1
ATOM 712 N N . LEU A 1 90 ? -0.863 -8.469 -3.136 1.00 92.00 90 LEU A N 1
ATOM 713 C CA . LEU A 1 90 ? -0.362 -8.581 -1.764 1.00 92.00 90 LEU A CA 1
ATOM 714 C C . LEU A 1 90 ? -1.088 -7.621 -0.812 1.00 92.00 90 LEU A C 1
ATOM 716 O O . LEU A 1 90 ? -1.504 -8.043 0.265 1.00 92.00 90 LEU A O 1
ATOM 720 N N . ASP A 1 91 ? -1.290 -6.362 -1.207 1.00 89.19 91 ASP A N 1
ATOM 721 C CA . ASP A 1 91 ? -2.027 -5.394 -0.384 1.00 89.19 91 ASP A CA 1
ATOM 722 C C . ASP A 1 91 ? -3.492 -5.821 -0.196 1.00 89.19 91 ASP A C 1
ATOM 724 O O . ASP A 1 91 ? -3.980 -5.893 0.933 1.00 89.19 91 ASP A O 1
ATOM 728 N N . ARG A 1 92 ? -4.180 -6.204 -1.279 1.00 88.44 92 ARG A N 1
ATOM 729 C CA . ARG A 1 92 ? -5.565 -6.705 -1.226 1.00 88.44 92 ARG A CA 1
ATOM 730 C C . ARG A 1 92 ? -5.706 -7.943 -0.354 1.00 88.44 92 ARG A C 1
ATOM 732 O O . ARG A 1 92 ? -6.601 -7.997 0.485 1.00 88.44 92 ARG A O 1
ATOM 739 N N . TYR A 1 93 ? -4.811 -8.907 -0.526 1.00 91.38 93 TYR A N 1
ATOM 740 C CA . TYR A 1 93 ? -4.784 -10.130 0.261 1.00 91.38 93 TYR A CA 1
ATOM 741 C C . TYR A 1 93 ? -4.579 -9.826 1.752 1.00 91.38 93 TYR A C 1
ATOM 743 O O . TYR A 1 93 ? -5.299 -10.358 2.597 1.00 91.38 93 TYR A O 1
ATOM 751 N N . TYR A 1 94 ? -3.639 -8.933 2.082 1.00 90.69 94 TYR A N 1
ATOM 752 C CA . TYR A 1 94 ? -3.384 -8.519 3.461 1.00 90.69 94 TYR A CA 1
ATOM 753 C C . TYR A 1 94 ? -4.615 -7.873 4.098 1.00 90.69 94 TYR A C 1
ATOM 755 O O . TYR A 1 94 ? -5.021 -8.276 5.189 1.00 90.69 94 TYR A O 1
ATOM 763 N N . PHE A 1 95 ? -5.231 -6.901 3.422 1.00 89.12 95 PHE A N 1
ATOM 764 C CA . PHE A 1 95 ? -6.409 -6.218 3.953 1.00 89.12 95 PHE A CA 1
ATOM 765 C C . PHE A 1 95 ? -7.628 -7.135 4.036 1.00 89.12 95 PHE A C 1
ATOM 767 O O . PHE A 1 95 ? -8.366 -7.052 5.014 1.00 89.12 95 PHE A O 1
ATOM 774 N N . PHE A 1 96 ? -7.810 -8.051 3.081 1.00 89.19 96 PHE A N 1
ATOM 775 C CA . PHE A 1 96 ? -8.867 -9.060 3.134 1.00 89.19 96 PHE A CA 1
ATOM 776 C C . PHE A 1 96 ? -8.736 -9.954 4.373 1.00 89.19 96 PHE A C 1
ATOM 778 O O . PHE A 1 96 ? -9.691 -10.122 5.131 1.00 89.19 96 PHE A O 1
ATOM 785 N N . GLU A 1 97 ? -7.547 -10.498 4.629 1.00 89.31 97 GLU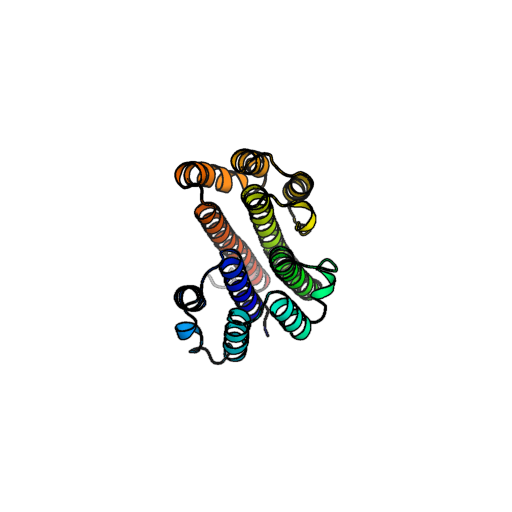 A N 1
ATOM 786 C CA . GLU A 1 97 ? -7.326 -11.302 5.830 1.00 89.31 97 GLU A CA 1
ATOM 787 C C . GLU A 1 97 ? -7.496 -10.486 7.108 1.00 89.31 97 GLU A C 1
ATOM 789 O O . GLU A 1 97 ? -8.089 -10.968 8.073 1.00 89.31 97 GLU A O 1
ATOM 794 N N . LEU A 1 98 ? -6.986 -9.255 7.127 1.00 89.00 98 LEU A N 1
ATOM 795 C CA . LEU A 1 98 ? -7.072 -8.400 8.300 1.00 89.00 98 LEU A CA 1
ATOM 796 C C . LEU A 1 98 ? -8.528 -8.024 8.610 1.00 89.00 98 LEU A C 1
ATOM 798 O O . LEU A 1 98 ? -8.928 -8.074 9.772 1.00 89.00 98 LEU A O 1
ATOM 802 N N . GLN A 1 99 ? -9.341 -7.762 7.585 1.00 88.56 99 GLN A N 1
ATOM 803 C CA . GLN A 1 99 ? -10.778 -7.548 7.724 1.00 88.56 99 GLN A CA 1
ATOM 804 C C . GLN A 1 99 ? -11.478 -8.782 8.311 1.00 88.56 99 GLN A C 1
ATOM 806 O O . GLN A 1 99 ? -12.245 -8.643 9.261 1.00 88.56 99 GLN A O 1
ATOM 811 N N . ASN A 1 100 ? -11.139 -9.991 7.846 1.00 88.69 100 ASN A N 1
ATOM 812 C CA . ASN A 1 100 ? -11.680 -11.229 8.418 1.00 88.69 100 ASN A CA 1
ATOM 813 C C . ASN A 1 100 ? -11.347 -11.371 9.915 1.00 88.69 100 ASN A C 1
ATOM 815 O O . ASN A 1 100 ? -12.177 -11.842 10.691 1.00 88.69 100 ASN A O 1
ATOM 819 N N . TYR A 1 101 ? -10.155 -10.954 10.359 1.00 88.12 101 TYR A N 1
ATOM 820 C CA . TYR A 1 101 ? -9.830 -10.931 11.791 1.00 88.12 101 TYR A CA 1
ATOM 821 C C . TYR A 1 101 ? -10.655 -9.893 12.554 1.00 88.12 101 TYR A C 1
ATOM 823 O O . TYR A 1 101 ? -11.146 -10.189 13.643 1.00 88.12 101 TYR A O 1
ATOM 831 N N . ILE A 1 102 ? -10.831 -8.699 11.987 1.00 89.31 102 ILE A N 1
ATOM 832 C CA . ILE A 1 102 ? -11.629 -7.629 12.592 1.00 89.31 102 ILE A CA 1
ATOM 833 C C . ILE A 1 102 ? -13.094 -8.008 12.738 1.00 89.31 102 ILE A C 1
ATOM 835 O O . ILE A 1 102 ? -13.710 -7.656 13.740 1.00 89.31 102 ILE A O 1
ATOM 839 N N . ASP A 1 103 ? -13.662 -8.720 11.772 1.00 88.69 103 ASP A N 1
ATOM 840 C CA . ASP A 1 103 ? -15.068 -9.117 11.821 1.00 88.69 103 ASP A CA 1
ATOM 841 C C . ASP A 1 103 ? -15.383 -10.072 12.980 1.00 88.69 103 ASP A C 1
ATOM 843 O O . ASP A 1 103 ? -16.542 -10.185 13.374 1.00 88.69 103 ASP A O 1
ATOM 847 N N . ASN A 1 104 ? -14.352 -10.681 13.577 1.00 90.81 104 ASN A N 1
ATOM 848 C CA . ASN A 1 104 ? -14.452 -11.485 14.795 1.00 90.81 104 ASN A CA 1
ATOM 849 C C . ASN A 1 104 ? -14.251 -10.680 16.096 1.00 90.81 104 ASN A C 1
ATOM 851 O O . ASN A 1 104 ? -14.359 -11.248 17.181 1.00 90.81 104 ASN A O 1
ATOM 855 N N . LEU A 1 105 ? -13.926 -9.386 16.018 1.00 90.88 105 LEU A N 1
ATOM 856 C CA . LEU A 1 105 ? -13.849 -8.500 17.181 1.00 90.88 105 LEU A CA 1
ATOM 857 C C . LEU A 1 105 ? -15.239 -7.967 17.545 1.00 90.88 105 LEU A C 1
ATOM 859 O O . LEU A 1 105 ? -16.126 -7.847 16.700 1.00 90.88 105 LEU A O 1
ATOM 863 N N . GLU A 1 106 ? -15.410 -7.555 18.798 1.00 89.62 106 GLU A N 1
ATOM 864 C CA . GLU A 1 106 ? -16.671 -7.003 19.295 1.00 89.62 106 GLU A CA 1
ATOM 865 C C . GLU A 1 106 ? -16.514 -5.561 19.797 1.00 89.62 106 GLU A C 1
ATOM 867 O O . GLU A 1 106 ? -15.429 -5.105 20.163 1.00 89.62 106 GLU A O 1
ATOM 872 N N . GLY A 1 107 ? -17.630 -4.829 19.815 1.00 89.81 107 GLY A N 1
ATOM 873 C CA . GLY A 1 107 ? -17.731 -3.517 20.454 1.00 89.81 107 GLY A CA 1
ATOM 874 C C . GLY A 1 107 ? -16.730 -2.472 19.946 1.00 89.81 107 GLY A C 1
ATOM 875 O O . GLY A 1 107 ? -16.552 -2.276 18.742 1.00 89.81 107 GLY A O 1
ATOM 876 N N . GLU A 1 108 ? -16.111 -1.756 20.888 1.00 86.75 108 GLU A N 1
ATOM 877 C CA . GLU A 1 108 ? -15.163 -0.673 20.586 1.00 86.75 108 GLU A CA 1
ATOM 878 C C . GLU A 1 108 ? -13.875 -1.186 19.935 1.00 86.75 108 GLU A C 1
ATOM 880 O O . GLU A 1 108 ? -13.311 -0.489 19.096 1.00 86.75 108 GLU A O 1
ATOM 885 N N . ASP A 1 109 ? -13.435 -2.406 20.259 1.00 86.50 109 ASP A N 1
ATOM 886 C CA . ASP A 1 109 ? -12.214 -2.983 19.689 1.00 86.50 109 ASP A CA 1
ATOM 887 C C . ASP A 1 109 ? -12.370 -3.183 18.181 1.00 86.50 109 ASP A C 1
ATOM 889 O O . ASP A 1 109 ? -11.489 -2.792 17.412 1.00 86.50 109 ASP A O 1
ATOM 893 N N . ARG A 1 110 ? -13.535 -3.686 17.744 1.00 91.69 110 ARG A N 1
ATOM 894 C CA . ARG A 1 110 ? -13.881 -3.755 16.318 1.00 91.69 110 ARG A CA 1
ATOM 895 C C . ARG A 1 110 ? -13.871 -2.371 15.686 1.00 91.69 110 ARG A C 1
ATOM 897 O O . ARG A 1 110 ? -13.258 -2.184 14.643 1.00 91.69 110 ARG A O 1
ATOM 904 N N . LYS A 1 111 ? -14.518 -1.389 16.318 1.00 89.56 111 LYS A N 1
ATOM 905 C CA . LYS A 1 111 ? -14.639 -0.028 15.776 1.00 89.56 111 LYS A CA 1
ATOM 906 C C . LYS A 1 111 ? -13.278 0.645 15.589 1.00 89.56 111 LYS A C 1
ATOM 908 O O . LYS A 1 111 ? -13.030 1.238 14.536 1.00 89.56 111 LYS A O 1
ATOM 913 N N . VAL A 1 112 ? -12.399 0.553 16.587 1.00 90.00 112 VAL A N 1
ATOM 914 C CA . VAL A 1 112 ? -11.053 1.131 16.511 1.00 90.00 112 VAL A CA 1
ATOM 915 C C . VAL A 1 112 ? -10.240 0.410 15.449 1.00 90.00 112 VAL A C 1
ATOM 917 O O . VAL A 1 112 ? -9.681 1.066 14.574 1.00 90.00 112 VAL A O 1
ATOM 920 N N . ALA A 1 113 ? -10.229 -0.923 15.462 1.00 90.06 113 ALA A N 1
ATOM 921 C CA . ALA A 1 113 ? -9.488 -1.696 14.479 1.00 90.06 113 ALA A CA 1
ATOM 922 C C . ALA A 1 113 ? -9.976 -1.408 13.044 1.00 90.06 113 ALA A C 1
ATOM 924 O O . ALA A 1 113 ? -9.150 -1.174 12.164 1.00 90.06 113 ALA A O 1
ATOM 925 N N . SER A 1 114 ? -11.295 -1.349 12.807 1.00 91.19 114 SER A N 1
ATOM 926 C CA . SER A 1 114 ? -11.867 -1.019 11.493 1.00 91.19 114 SER A CA 1
ATOM 927 C C . SER A 1 114 ? -11.434 0.367 11.035 1.00 91.19 114 SER A C 1
ATOM 929 O O . SER A 1 114 ? -11.039 0.534 9.889 1.00 91.19 114 SER A O 1
ATOM 931 N N . THR A 1 115 ? -11.452 1.352 11.937 1.00 91.19 115 THR A N 1
ATOM 932 C CA . THR A 1 115 ? -11.007 2.718 11.623 1.00 91.19 115 THR A CA 1
ATOM 933 C C . THR A 1 115 ? -9.530 2.731 11.220 1.00 91.19 115 THR A C 1
ATOM 935 O O . THR A 1 115 ? -9.177 3.341 10.215 1.00 91.19 115 THR A O 1
ATOM 938 N N . LEU A 1 116 ? -8.673 2.013 11.955 1.00 90.44 116 LEU A N 1
ATOM 939 C CA . LEU A 1 116 ? -7.245 1.916 11.644 1.00 90.44 116 LEU A CA 1
ATOM 940 C C . LEU A 1 116 ? -6.99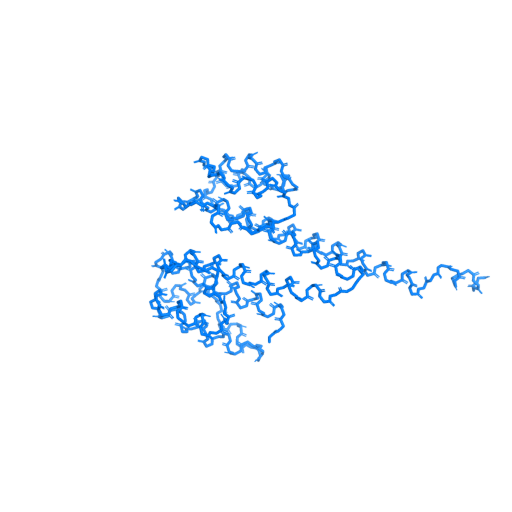9 1.286 10.268 1.00 90.44 116 LEU A C 1
ATOM 942 O O . LEU A 1 116 ? -6.236 1.843 9.483 1.00 90.44 116 LEU A O 1
ATOM 946 N N . ILE A 1 117 ? -7.654 0.161 9.956 1.00 90.62 117 ILE A N 1
ATOM 947 C CA . ILE A 1 117 ? -7.516 -0.477 8.638 1.00 90.62 117 ILE A CA 1
ATOM 948 C C . ILE A 1 117 ? -7.995 0.450 7.534 1.00 90.62 117 ILE A C 1
ATOM 950 O O . ILE A 1 117 ? -7.291 0.626 6.546 1.00 90.62 117 ILE A O 1
ATOM 954 N N . SER A 1 118 ? -9.170 1.049 7.699 1.00 91.31 118 SER A N 1
ATOM 955 C CA . SER A 1 118 ? -9.738 1.961 6.715 1.00 91.31 118 SER A CA 1
ATOM 956 C C . SER A 1 118 ? -8.784 3.102 6.363 1.00 91.31 118 SER A C 1
ATOM 958 O O . SER A 1 118 ? -8.580 3.398 5.190 1.00 91.31 118 SER A O 1
ATOM 960 N N . MET A 1 119 ? -8.131 3.695 7.367 1.00 92.00 119 MET A N 1
ATOM 961 C CA . MET A 1 119 ? -7.132 4.742 7.143 1.00 92.00 119 MET A CA 1
ATOM 962 C C . MET A 1 119 ? -5.904 4.242 6.372 1.00 92.00 119 MET A C 1
ATOM 964 O O . MET A 1 119 ? -5.312 4.997 5.597 1.00 92.00 119 MET A O 1
ATOM 968 N N . GLU A 1 120 ? -5.493 2.993 6.596 1.00 90.56 120 GLU A N 1
ATOM 969 C CA . GLU A 1 120 ? -4.383 2.372 5.871 1.00 90.56 120 GLU A CA 1
ATOM 970 C C . GLU A 1 120 ? -4.741 2.032 4.428 1.00 90.56 120 GLU A C 1
ATOM 972 O O . GLU A 1 120 ? -3.910 2.242 3.543 1.0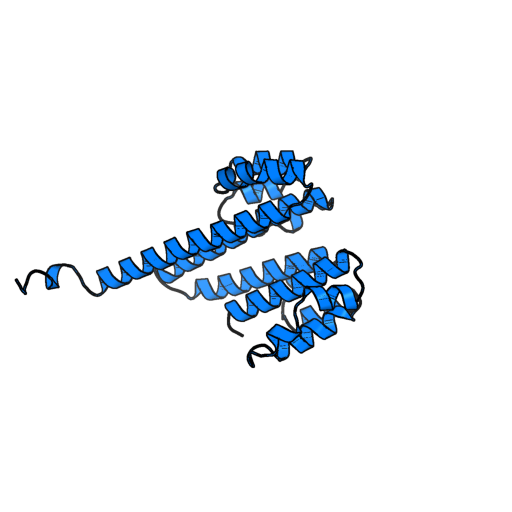0 90.56 120 GLU A O 1
ATOM 977 N N . ILE A 1 121 ? -5.966 1.559 4.190 1.00 91.44 121 ILE A N 1
ATOM 978 C CA . ILE A 1 121 ? -6.506 1.328 2.849 1.00 91.44 121 ILE A CA 1
ATOM 979 C C . ILE A 1 121 ? -6.543 2.645 2.073 1.00 91.44 121 ILE A C 1
ATOM 981 O O . ILE A 1 121 ? -5.979 2.725 0.984 1.00 91.44 121 ILE A O 1
ATOM 985 N N . ASP A 1 122 ? -7.115 3.697 2.655 1.00 93.00 122 ASP A N 1
ATOM 986 C CA . ASP A 1 122 ? -7.197 5.016 2.027 1.00 93.00 122 ASP A CA 1
ATOM 987 C C . ASP A 1 122 ? -5.800 5.551 1.655 1.00 93.00 122 ASP A C 1
ATOM 989 O O . ASP A 1 122 ? -5.577 6.025 0.540 1.00 93.00 122 ASP A O 1
ATOM 993 N N . ALA A 1 123 ? -4.816 5.424 2.552 1.00 91.88 123 ALA A N 1
ATOM 994 C CA . ALA A 1 123 ? -3.441 5.839 2.272 1.00 91.88 123 ALA A CA 1
ATOM 995 C C . ALA A 1 123 ? -2.752 4.971 1.202 1.00 91.88 123 ALA A C 1
ATOM 997 O O . ALA A 1 123 ? -1.969 5.488 0.399 1.00 91.88 123 ALA A O 1
ATOM 998 N N . CYS A 1 124 ? -3.043 3.666 1.170 1.00 89.44 124 CYS A N 1
ATOM 999 C CA . CYS A 1 124 ? -2.599 2.769 0.107 1.00 89.44 124 CYS A CA 1
ATOM 1000 C C . CYS A 1 124 ? -3.180 3.217 -1.242 1.00 89.44 124 CYS A C 1
ATOM 1002 O O . CYS A 1 124 ? -2.424 3.416 -2.192 1.00 89.44 124 CYS A O 1
ATOM 1004 N N . ASN A 1 125 ? -4.485 3.495 -1.305 1.00 91.38 125 ASN A N 1
ATOM 1005 C CA . ASN A 1 125 ? -5.158 3.982 -2.508 1.00 91.38 125 ASN A CA 1
ATOM 1006 C C . ASN A 1 125 ? -4.600 5.327 -2.983 1.00 91.38 125 ASN A C 1
ATOM 1008 O O . ASN A 1 125 ? -4.350 5.490 -4.176 1.00 91.38 125 ASN A O 1
ATOM 1012 N N . VAL A 1 126 ? -4.331 6.270 -2.072 1.00 92.81 126 VAL A N 1
ATOM 1013 C CA . VAL A 1 126 ? -3.656 7.539 -2.397 1.00 92.81 126 VAL A CA 1
ATOM 1014 C C . VAL A 1 126 ? -2.332 7.275 -3.115 1.00 92.81 126 VAL A C 1
ATOM 1016 O O . VAL A 1 126 ? -2.093 7.817 -4.195 1.00 92.81 126 VAL A O 1
ATOM 1019 N N . MET A 1 127 ? -1.479 6.411 -2.557 1.00 90.31 127 MET A N 1
ATOM 1020 C CA . MET A 1 127 ? -0.196 6.078 -3.180 1.00 90.31 127 MET A CA 1
ATOM 1021 C C . MET A 1 127 ? -0.368 5.333 -4.502 1.00 90.31 127 MET A C 1
ATOM 1023 O O . MET A 1 127 ? 0.384 5.592 -5.441 1.00 90.31 127 MET A O 1
ATOM 1027 N N . THR A 1 128 ? -1.358 4.449 -4.603 1.00 88.19 128 THR A N 1
ATOM 1028 C CA . THR A 1 128 ? -1.703 3.732 -5.834 1.00 88.19 128 THR A CA 1
ATOM 1029 C C . THR A 1 128 ? -2.115 4.694 -6.941 1.00 88.19 128 THR A C 1
ATOM 1031 O O . THR A 1 128 ? -1.610 4.567 -8.054 1.00 88.19 128 THR A O 1
ATOM 1034 N N . ILE A 1 129 ? -2.955 5.690 -6.647 1.00 91.25 129 ILE A N 1
ATOM 1035 C CA . ILE A 1 129 ? -3.364 6.727 -7.603 1.00 91.25 129 ILE A CA 1
ATOM 1036 C C . ILE A 1 129 ? -2.146 7.536 -8.055 1.00 91.25 129 ILE A C 1
ATOM 1038 O O . ILE A 1 129 ? -1.923 7.681 -9.254 1.00 91.25 129 ILE A O 1
ATOM 1042 N N . LEU A 1 130 ? -1.312 8.013 -7.129 1.00 91.12 130 LEU A N 1
ATOM 1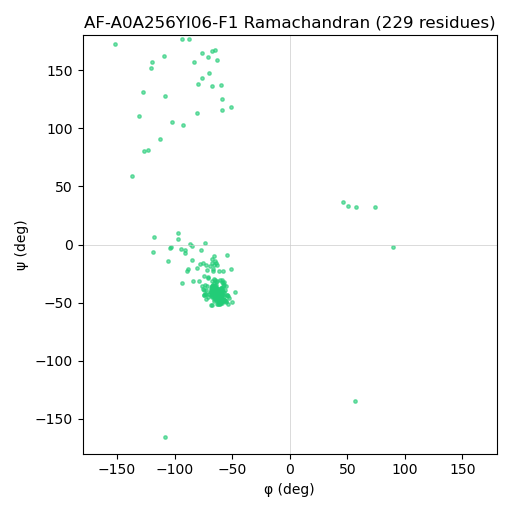043 C CA . LEU A 1 130 ? -0.127 8.806 -7.477 1.00 91.12 130 LEU A CA 1
ATOM 1044 C C . LEU A 1 130 ? 0.867 8.010 -8.336 1.00 91.12 130 LEU A C 1
ATOM 1046 O O . LEU A 1 130 ? 1.317 8.491 -9.375 1.00 91.12 130 LEU A O 1
ATOM 1050 N N . ARG A 1 131 ? 1.162 6.765 -7.945 1.00 87.00 131 ARG A N 1
ATOM 1051 C CA . ARG A 1 131 ? 2.053 5.871 -8.695 1.00 87.00 131 ARG A CA 1
ATOM 1052 C C . ARG A 1 131 ? 1.469 5.494 -10.055 1.00 87.00 131 ARG A C 1
ATOM 1054 O O . ARG A 1 131 ? 2.250 5.366 -10.994 1.00 87.00 131 ARG A O 1
ATOM 1061 N N . SER A 1 132 ? 0.145 5.373 -10.183 1.00 86.06 132 SER A N 1
ATOM 1062 C CA . SER A 1 132 ? -0.522 5.068 -11.459 1.00 86.06 132 SER A CA 1
ATOM 1063 C C . SER A 1 132 ? -0.200 6.094 -12.526 1.00 86.06 132 SER A C 1
ATOM 1065 O O . SER A 1 132 ? 0.130 5.743 -13.656 1.00 86.06 132 SER A O 1
ATOM 1067 N N . VAL A 1 133 ? -0.171 7.361 -12.125 1.00 88.50 133 VAL A N 1
ATOM 1068 C CA . VAL A 1 133 ? 0.126 8.464 -13.022 1.00 88.50 133 VAL A CA 1
ATOM 1069 C C . VAL A 1 133 ? 1.613 8.509 -13.364 1.00 88.50 133 VAL A C 1
ATOM 1071 O O . VAL A 1 133 ? 1.968 8.725 -14.518 1.00 88.50 133 VAL A O 1
ATOM 1074 N N . THR A 1 134 ? 2.494 8.245 -12.395 1.00 84.44 134 THR A N 1
ATOM 1075 C CA . THR A 1 134 ? 3.946 8.187 -12.632 1.00 84.44 134 THR A CA 1
ATOM 1076 C C . THR A 1 134 ? 4.351 7.049 -13.573 1.00 84.44 134 THR A C 1
ATOM 1078 O O . THR A 1 134 ? 5.260 7.224 -14.379 1.00 84.44 134 THR A O 1
ATOM 1081 N N . HIS A 1 135 ? 3.696 5.891 -13.479 1.00 79.94 135 HIS A N 1
ATOM 1082 C CA . HIS A 1 135 ? 4.076 4.684 -14.223 1.00 79.94 135 HIS A CA 1
ATOM 1083 C C . HIS A 1 135 ? 3.159 4.387 -15.421 1.00 79.94 135 HIS A C 1
ATOM 1085 O O . HIS A 1 135 ? 3.420 3.445 -16.163 1.00 79.94 135 HIS A O 1
ATOM 1091 N N . GLY A 1 136 ? 2.101 5.177 -15.629 1.00 78.88 136 GLY A N 1
ATOM 1092 C CA . GLY A 1 136 ? 1.211 5.067 -16.785 1.00 78.88 136 GLY A CA 1
ATOM 1093 C C . GLY A 1 136 ? 0.249 3.876 -16.750 1.00 78.88 136 GLY A C 1
ATOM 1094 O O . GLY A 1 136 ? -0.080 3.341 -17.806 1.00 78.88 136 GLY A O 1
ATOM 1095 N N . TYR A 1 137 ? -0.205 3.451 -15.566 1.00 79.62 137 TYR A N 1
ATOM 1096 C CA . TYR A 1 137 ? -1.196 2.377 -15.418 1.00 79.62 137 TYR A CA 1
ATOM 1097 C C . TYR A 1 137 ? -2.562 2.896 -14.944 1.00 79.62 137 TYR A C 1
ATOM 1099 O O . TYR A 1 137 ? -2.684 3.996 -14.414 1.00 79.62 137 TYR A O 1
ATOM 1107 N N . GLU A 1 138 ? -3.615 2.094 -15.114 1.00 82.56 138 GLU A N 1
ATOM 1108 C CA . GLU A 1 138 ? -4.969 2.429 -14.649 1.00 82.56 138 GLU A CA 1
ATOM 1109 C C . GLU A 1 138 ? -5.123 2.140 -13.147 1.00 82.56 138 GLU A C 1
ATOM 1111 O O . GLU A 1 138 ? -5.130 0.976 -12.740 1.00 82.56 138 GLU A O 1
ATOM 1116 N N . ALA A 1 139 ? -5.298 3.178 -12.318 1.00 84.62 139 ALA A N 1
ATOM 1117 C CA . ALA A 1 139 ? -5.470 3.025 -10.866 1.00 84.62 139 ALA A CA 1
ATOM 1118 C C . ALA A 1 139 ? -6.664 2.135 -10.491 1.00 84.62 139 ALA A C 1
ATOM 1120 O O . ALA A 1 139 ? -6.569 1.361 -9.542 1.00 84.62 139 ALA A O 1
ATOM 1121 N N . LYS A 1 140 ? -7.759 2.203 -11.258 1.00 84.88 140 LYS A N 1
ATOM 1122 C CA . LYS A 1 140 ? -9.034 1.515 -11.002 1.00 84.88 140 LYS A CA 1
ATOM 1123 C C . LYS A 1 140 ? -8.884 0.040 -10.645 1.00 84.88 140 LYS A C 1
ATOM 1125 O O . LYS A 1 140 ? -9.557 -0.466 -9.754 1.00 84.88 140 LYS A O 1
ATOM 1130 N N . ARG A 1 141 ? -7.982 -0.664 -11.331 1.00 75.25 141 ARG A N 1
ATOM 1131 C CA . ARG A 1 141 ? -7.761 -2.107 -11.126 1.00 75.25 141 ARG A CA 1
ATOM 1132 C C . ARG A 1 141 ? -7.195 -2.426 -9.744 1.00 75.25 141 ARG A C 1
ATOM 1134 O O . ARG A 1 141 ? -7.266 -3.570 -9.304 1.00 75.25 141 ARG A O 1
ATOM 1141 N N . PHE A 1 142 ? -6.654 -1.413 -9.081 1.00 77.19 142 PHE A N 1
ATOM 1142 C CA . PHE A 1 142 ? -5.818 -1.529 -7.905 1.00 77.19 142 PHE A CA 1
ATOM 1143 C C . PHE A 1 142 ? -6.396 -0.849 -6.663 1.00 77.19 142 PHE A C 1
ATOM 1145 O O . PHE A 1 142 ? -5.856 -1.023 -5.575 1.00 77.19 142 PHE A O 1
ATOM 1152 N N . ILE A 1 143 ? -7.509 -0.128 -6.804 1.00 86.19 143 ILE A N 1
ATOM 1153 C CA . ILE A 1 143 ? -8.224 0.472 -5.677 1.00 86.19 143 ILE A CA 1
ATOM 1154 C C . ILE A 1 143 ? -8.828 -0.616 -4.799 1.00 86.19 143 ILE A C 1
ATOM 1156 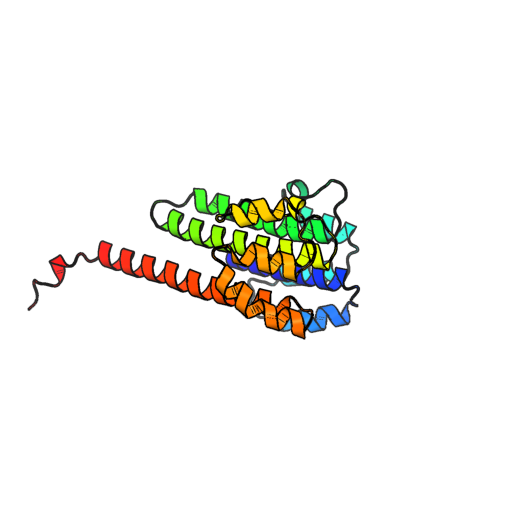O O . ILE A 1 143 ? -9.390 -1.601 -5.287 1.00 86.19 143 ILE A O 1
ATOM 1160 N N . ILE A 1 144 ? -8.692 -0.439 -3.494 1.00 84.81 144 ILE A N 1
ATOM 1161 C CA . ILE A 1 144 ? -9.277 -1.289 -2.463 1.00 84.81 144 ILE A CA 1
ATOM 1162 C C . ILE A 1 144 ? -10.398 -0.476 -1.814 1.00 84.81 144 ILE A C 1
ATOM 1164 O O . ILE A 1 144 ? -10.111 0.642 -1.413 1.00 84.81 144 ILE A O 1
ATOM 1168 N N . PRO A 1 145 ? -11.641 -0.971 -1.698 1.00 81.75 145 PRO A N 1
ATOM 1169 C CA . PRO A 1 145 ? -12.727 -0.190 -1.104 1.00 81.75 145 PRO A CA 1
ATOM 1170 C C . PRO A 1 145 ? -12.340 0.386 0.265 1.00 81.75 145 PRO A C 1
ATOM 1172 O O . PRO A 1 145 ? -12.006 -0.372 1.181 1.00 81.75 145 PRO A O 1
ATOM 1175 N N . GLY A 1 146 ? -12.335 1.716 0.363 1.00 80.19 146 GLY A N 1
ATOM 1176 C CA . GLY A 1 146 ? -11.820 2.467 1.505 1.00 80.19 146 GLY A CA 1
ATOM 1177 C C . GLY A 1 146 ? -12.908 3.125 2.352 1.00 80.19 146 GLY A C 1
ATOM 1178 O O . GLY A 1 146 ? -14.094 2.804 2.258 1.00 80.19 146 GLY A O 1
ATOM 1179 N N . HIS A 1 147 ? -12.500 4.055 3.215 1.00 83.25 147 HIS A N 1
ATOM 1180 C CA . HIS A 1 147 ? -13.416 4.853 4.033 1.00 83.25 147 HIS A CA 1
ATOM 1181 C C . HIS A 1 147 ? -13.775 6.190 3.392 1.00 83.25 147 HIS A C 1
ATOM 1183 O O . HIS A 1 147 ? -14.905 6.652 3.568 1.00 83.25 147 HIS A O 1
ATOM 1189 N N . ASP A 1 148 ? -12.858 6.808 2.646 1.00 85.81 148 ASP A N 1
ATOM 1190 C CA . ASP A 1 148 ? -13.151 8.029 1.900 1.00 85.81 148 ASP A CA 1
ATOM 1191 C C . ASP A 1 148 ? -13.597 7.694 0.461 1.00 85.81 148 ASP A C 1
ATOM 1193 O O . ASP A 1 148 ? -12.754 7.445 -0.406 1.00 85.81 148 ASP A O 1
ATOM 1197 N N . PRO A 1 149 ? -14.907 7.749 0.146 1.00 84.94 149 PRO A N 1
ATOM 1198 C CA . PRO A 1 149 ? -15.416 7.371 -1.174 1.00 84.94 149 PRO A CA 1
ATOM 1199 C C . PRO A 1 149 ? -14.886 8.269 -2.298 1.00 84.94 149 PRO A C 1
ATOM 1201 O O . PRO A 1 149 ? -14.929 7.882 -3.461 1.00 84.94 149 PRO A O 1
ATOM 1204 N N . ARG A 1 150 ? -14.362 9.460 -1.975 1.00 87.50 150 ARG A N 1
ATOM 1205 C CA . ARG A 1 150 ? -13.745 10.358 -2.962 1.00 87.50 150 ARG A CA 1
ATOM 1206 C C . ARG A 1 150 ? -12.406 9.816 -3.455 1.00 87.50 150 ARG A C 1
ATOM 1208 O O . ARG A 1 150 ? -12.011 10.125 -4.575 1.00 87.50 150 ARG A O 1
ATOM 1215 N N . ILE A 1 151 ? -11.693 9.049 -2.625 1.00 88.44 151 ILE A N 1
ATOM 1216 C CA . ILE A 1 151 ? -10.451 8.376 -3.027 1.00 88.44 151 ILE A CA 1
ATOM 1217 C C . ILE A 1 151 ? -10.794 7.241 -3.990 1.00 88.44 151 ILE A C 1
ATOM 1219 O O . ILE A 1 151 ? -10.178 7.138 -5.050 1.00 88.44 151 ILE A O 1
ATOM 1223 N N . ASP A 1 152 ? -11.816 6.453 -3.659 1.00 85.81 152 ASP A N 1
ATOM 1224 C CA . ASP A 1 152 ? -12.283 5.356 -4.506 1.00 85.81 152 ASP A CA 1
ATOM 1225 C C . ASP A 1 152 ? -12.781 5.878 -5.864 1.00 85.81 152 ASP A C 1
ATOM 1227 O O . ASP A 1 152 ? -12.344 5.402 -6.912 1.00 85.81 152 ASP A O 1
ATOM 1231 N N . GLU A 1 153 ? -13.610 6.928 -5.857 1.00 86.56 153 GLU A N 1
ATOM 1232 C CA . GLU A 1 153 ? -14.094 7.609 -7.065 1.00 86.56 153 GLU A CA 1
ATOM 1233 C C . GLU A 1 153 ? -12.945 8.189 -7.896 1.00 86.56 153 GLU A C 1
ATOM 1235 O O . GLU A 1 153 ? -12.942 8.088 -9.122 1.00 86.56 153 GLU A O 1
ATOM 1240 N N . LEU A 1 154 ? -11.931 8.776 -7.256 1.00 83.94 154 LEU A N 1
ATOM 1241 C CA . LEU A 1 154 ? -10.773 9.271 -7.990 1.00 83.94 154 LEU A CA 1
ATOM 1242 C C . LEU A 1 154 ? -9.989 8.131 -8.638 1.00 83.94 154 LEU A C 1
ATOM 1244 O O . LEU A 1 154 ? -9.473 8.288 -9.738 1.00 83.94 154 LEU A O 1
ATOM 1248 N N . GLY A 1 155 ? -9.906 6.980 -7.983 1.00 81.00 155 GLY A N 1
ATOM 1249 C CA . GLY A 1 155 ? -9.252 5.811 -8.543 1.00 81.00 155 GLY A CA 1
ATOM 1250 C C . GLY A 1 155 ? -9.968 5.214 -9.760 1.00 81.00 155 GLY A C 1
ATOM 1251 O O . GLY A 1 155 ? -9.312 4.603 -10.603 1.00 81.00 155 GLY A O 1
ATOM 1252 N N . GLU A 1 156 ? -11.271 5.461 -9.927 1.00 82.94 156 GLU A N 1
ATOM 1253 C CA . GLU A 1 156 ? -12.028 5.121 -11.144 1.00 82.94 156 GLU A CA 1
ATOM 1254 C C . GLU A 1 156 ? -11.610 5.956 -12.370 1.00 82.94 156 GLU A C 1
ATOM 1256 O O . GLU A 1 156 ? -11.922 5.597 -13.512 1.00 82.94 156 GLU A O 1
ATOM 1261 N N . HIS A 1 157 ? -10.894 7.066 -12.164 1.00 82.06 157 HIS A N 1
ATOM 1262 C CA . HIS A 1 157 ? -10.505 8.004 -13.212 1.00 82.06 157 HIS A CA 1
ATOM 1263 C C . HIS A 1 157 ? -9.017 8.343 -13.139 1.00 82.06 157 HIS A C 1
ATOM 1265 O O . HIS A 1 157 ? -8.588 9.083 -12.261 1.00 82.06 157 HIS A O 1
ATOM 1271 N N . THR A 1 158 ? -8.225 7.893 -14.115 1.00 76.50 158 THR A N 1
ATOM 1272 C CA . THR A 1 158 ? -6.791 8.213 -14.168 1.00 76.50 158 THR A CA 1
ATOM 1273 C C . THR A 1 158 ? -6.575 9.736 -14.230 1.00 76.50 158 THR A C 1
ATOM 1275 O O . THR A 1 158 ? -7.004 10.375 -15.199 1.00 76.50 158 THR A O 1
ATOM 1278 N N . PRO A 1 159 ? -5.940 10.353 -13.214 1.00 85.31 159 PRO A N 1
ATOM 1279 C CA . PRO A 1 159 ? -5.594 11.771 -13.257 1.00 85.31 159 PRO A CA 1
ATOM 1280 C C . PRO A 1 159 ? -4.604 12.069 -14.390 1.00 85.31 159 PRO A C 1
ATOM 1282 O O . PRO A 1 159 ? -3.900 11.179 -14.860 1.00 85.31 159 PRO A O 1
ATOM 1285 N N . ARG A 1 160 ? -4.538 13.329 -14.834 1.00 86.56 160 ARG A N 1
ATOM 1286 C CA . ARG A 1 160 ? -3.703 13.705 -15.995 1.00 86.56 160 ARG A CA 1
ATOM 1287 C C . ARG A 1 160 ? -2.207 13.629 -15.706 1.00 86.56 160 ARG A C 1
ATOM 1289 O O . ARG A 1 160 ? -1.433 13.176 -16.540 1.00 86.56 160 ARG A O 1
ATOM 1296 N N . ASP A 1 161 ? -1.826 14.116 -14.537 1.00 89.12 161 ASP A N 1
ATOM 1297 C CA . ASP A 1 161 ? -0.462 14.166 -14.032 1.00 89.12 161 ASP A CA 1
ATOM 1298 C C . ASP A 1 161 ? -0.503 14.124 -12.492 1.00 89.12 161 ASP A C 1
ATOM 1300 O O . ASP A 1 161 ? -1.577 14.135 -11.875 1.00 89.12 161 ASP A O 1
ATOM 1304 N N . VAL A 1 162 ? 0.662 14.005 -11.854 1.00 90.00 162 VAL A N 1
ATOM 1305 C CA . VAL A 1 162 ? 0.742 13.884 -10.392 1.00 90.00 162 VAL A CA 1
ATOM 1306 C C . VAL A 1 162 ? 0.228 15.149 -9.694 1.00 90.00 162 VAL A C 1
ATOM 1308 O O . VAL A 1 162 ? -0.383 15.055 -8.631 1.00 90.00 162 VAL A O 1
ATOM 1311 N N . THR A 1 163 ? 0.395 16.332 -10.288 1.00 89.31 163 THR A N 1
ATOM 1312 C CA . THR A 1 163 ? -0.116 17.590 -9.728 1.00 89.31 163 THR A CA 1
ATOM 1313 C C . THR A 1 163 ? -1.648 17.642 -9.768 1.00 89.31 163 THR A C 1
ATOM 1315 O O . THR A 1 163 ? -2.276 18.041 -8.784 1.00 89.31 163 THR A O 1
ATOM 1318 N N . ASP A 1 164 ? -2.269 17.178 -10.855 1.00 91.00 164 ASP A N 1
ATOM 1319 C CA . ASP A 1 164 ? -3.720 16.993 -10.992 1.00 91.00 164 ASP A CA 1
ATOM 1320 C C . ASP A 1 164 ? -4.240 15.972 -9.969 1.00 91.00 164 ASP A C 1
ATOM 1322 O O . ASP A 1 164 ? -5.252 16.222 -9.309 1.00 91.00 164 ASP A O 1
ATOM 1326 N N . ALA A 1 165 ? -3.518 14.862 -9.771 1.00 92.00 165 ALA A N 1
ATOM 1327 C CA . ALA A 1 165 ? -3.844 13.861 -8.758 1.00 92.00 165 ALA A CA 1
ATOM 1328 C C . ALA A 1 165 ? -3.817 14.455 -7.340 1.00 92.00 165 ALA A C 1
ATOM 1330 O O . ALA A 1 165 ? -4.802 14.340 -6.612 1.00 92.00 165 ALA A O 1
ATOM 1331 N N . ILE A 1 166 ? -2.738 15.153 -6.969 1.00 90.88 166 ILE A N 1
ATOM 1332 C CA . ILE A 1 166 ? -2.598 15.814 -5.662 1.00 90.88 166 ILE A CA 1
ATOM 1333 C C . ILE A 1 166 ? -3.705 16.853 -5.451 1.00 90.88 166 ILE A C 1
ATOM 1335 O O . ILE A 1 166 ? -4.303 16.893 -4.382 1.00 90.88 166 ILE A O 1
ATOM 1339 N N . THR A 1 167 ? -4.036 17.647 -6.472 1.00 89.69 167 THR A N 1
ATOM 1340 C CA . THR A 1 167 ? -5.092 18.674 -6.392 1.00 89.69 167 THR A CA 1
ATOM 1341 C C . THR A 1 167 ? -6.482 18.067 -6.185 1.00 89.69 167 THR A C 1
ATOM 1343 O O . THR A 1 167 ? -7.333 18.639 -5.506 1.00 89.69 167 THR A O 1
ATOM 1346 N N . LYS A 1 168 ? -6.763 16.904 -6.779 1.00 91.12 168 LYS A N 1
ATOM 1347 C CA . LYS A 1 168 ? -8.038 16.203 -6.564 1.00 91.12 168 LYS A CA 1
ATOM 1348 C C . LYS A 1 168 ? -8.074 15.541 -5.191 1.00 91.12 168 LYS A C 1
ATOM 1350 O O . LYS A 1 168 ? -9.065 15.679 -4.476 1.00 91.12 168 LYS A O 1
ATOM 1355 N N . LEU A 1 169 ? -6.975 14.901 -4.797 1.00 91.44 169 LEU A N 1
ATOM 1356 C CA . LEU A 1 169 ? -6.823 14.294 -3.479 1.00 91.44 169 LEU A CA 1
ATOM 1357 C C . LEU A 1 169 ? -6.783 15.331 -2.348 1.00 91.44 169 LEU A C 1
ATOM 1359 O O . LEU A 1 169 ? -7.124 14.992 -1.216 1.00 91.44 169 LEU A O 1
ATOM 1363 N N . SER A 1 170 ? -6.455 16.599 -2.624 1.00 88.56 170 SER A N 1
ATOM 1364 C CA . SER A 1 170 ? -6.487 17.658 -1.608 1.00 88.56 170 SER A CA 1
ATOM 1365 C C . SER A 1 170 ? -7.889 17.953 -1.066 1.00 88.56 170 SER A C 1
ATOM 1367 O O . SER A 1 170 ? -8.051 18.551 -0.008 1.00 88.56 170 SER A O 1
ATOM 1369 N N . LYS A 1 171 ? -8.924 17.456 -1.749 1.00 89.00 171 LYS A N 1
ATOM 1370 C CA . LYS A 1 171 ? -10.321 17.541 -1.313 1.00 89.00 171 LYS A CA 1
ATOM 1371 C C . LYS A 1 171 ? -10.733 16.416 -0.358 1.00 89.00 171 LYS A C 1
ATOM 1373 O O . LYS A 1 171 ? -11.890 16.385 0.057 1.00 89.00 171 LYS A O 1
ATOM 1378 N N . THR A 1 172 ? -9.833 15.484 -0.050 1.00 90.50 172 THR A N 1
ATOM 1379 C CA . THR A 1 172 ? -10.057 14.345 0.858 1.00 90.50 172 THR A CA 1
ATOM 1380 C C . THR A 1 172 ? -9.613 14.682 2.281 1.00 90.50 172 THR A C 1
ATOM 1382 O O . THR A 1 172 ? -9.040 15.745 2.533 1.00 90.50 172 THR A O 1
ATOM 1385 N N . THR A 1 173 ? -9.814 13.760 3.223 1.00 87.44 173 THR A N 1
ATOM 1386 C CA . THR A 1 173 ? -9.294 13.891 4.600 1.00 87.44 173 THR A CA 1
ATOM 1387 C C . THR A 1 173 ? -7.763 14.045 4.649 1.00 87.44 173 THR A C 1
ATOM 1389 O O . THR A 1 173 ? -7.223 14.632 5.585 1.00 87.44 173 THR A O 1
ATOM 1392 N N . TYR A 1 174 ? -7.053 13.599 3.608 1.00 90.56 174 TYR A N 1
ATOM 1393 C CA . TYR A 1 174 ? -5.594 13.685 3.491 1.00 90.56 174 TYR A CA 1
ATOM 1394 C C . TYR A 1 174 ? -5.110 15.009 2.892 1.00 90.56 174 TYR A C 1
ATOM 1396 O O . TYR A 1 174 ? -3.907 15.215 2.731 1.00 90.56 174 TYR A O 1
ATOM 1404 N N . GLY A 1 175 ? -6.017 15.924 2.552 1.00 89.06 175 GLY A N 1
ATOM 1405 C CA . GLY A 1 175 ? -5.670 17.082 1.746 1.00 89.06 175 GLY A CA 1
ATOM 1406 C C . GLY A 1 175 ? -4.616 18.027 2.315 1.00 89.06 175 GLY A C 1
ATOM 1407 O O . GLY A 1 175 ? -3.645 18.292 1.608 1.00 89.06 175 GLY A O 1
ATOM 1408 N N . PRO A 1 176 ? -4.699 18.445 3.592 1.00 88.38 176 PRO A N 1
ATOM 1409 C CA . PRO A 1 176 ? -3.671 19.296 4.199 1.00 88.38 176 PRO A CA 1
ATOM 1410 C C . PRO A 1 176 ? -2.259 18.685 4.138 1.00 88.38 176 PRO A C 1
ATOM 1412 O O . PRO A 1 176 ? -1.249 19.383 4.013 1.00 88.38 176 PRO A O 1
ATOM 1415 N N . LEU A 1 177 ? -2.177 17.356 4.211 1.00 89.50 177 LEU A N 1
ATOM 1416 C CA . LEU A 1 177 ? -0.923 16.620 4.097 1.00 89.50 177 LEU A CA 1
ATOM 1417 C C . LEU A 1 177 ? -0.411 16.596 2.656 1.00 89.50 177 LEU A C 1
ATOM 1419 O O . LEU A 1 177 ? 0.780 16.775 2.417 1.00 89.50 177 LEU A O 1
ATOM 1423 N N . LEU A 1 178 ? -1.301 16.382 1.694 1.00 89.00 178 LEU A N 1
ATOM 1424 C CA . LEU A 1 178 ? -0.931 16.311 0.285 1.00 89.00 178 LEU A CA 1
ATOM 1425 C C . LEU A 1 178 ? -0.551 17.682 -0.2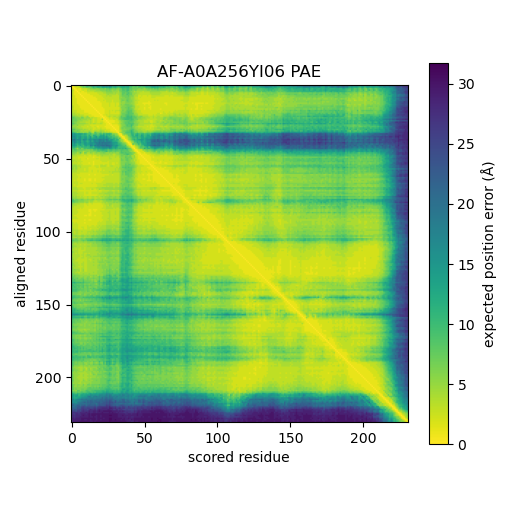79 1.00 89.00 178 LEU A C 1
ATOM 1427 O O . LEU A 1 178 ? 0.394 17.769 -1.057 1.00 89.00 178 LEU A O 1
ATOM 1431 N N . GLU A 1 179 ? -1.204 18.756 0.165 1.00 86.56 179 GLU A N 1
ATOM 1432 C CA . GLU A 1 179 ? -0.841 20.133 -0.193 1.00 86.56 179 GLU A CA 1
ATOM 1433 C C . GLU A 1 179 ? 0.567 20.491 0.286 1.00 86.56 179 GLU A C 1
ATOM 1435 O O . GLU A 1 179 ? 1.354 21.070 -0.461 1.00 86.56 179 GLU A O 1
ATOM 1440 N N . SER A 1 180 ? 0.922 20.090 1.507 1.00 83.31 180 SER A N 1
ATOM 1441 C CA . SER A 1 180 ? 2.268 20.317 2.044 1.00 83.31 180 SER A CA 1
ATOM 1442 C C . SER A 1 180 ? 3.336 19.441 1.377 1.00 83.31 180 SER A C 1
ATOM 1444 O O . SER A 1 180 ? 4.487 19.864 1.268 1.00 83.31 180 SER A O 1
ATOM 1446 N N . ALA A 1 181 ? 2.964 18.263 0.869 1.00 82.75 181 ALA A N 1
ATOM 1447 C CA . ALA A 1 181 ? 3.860 17.402 0.099 1.00 82.75 181 ALA A CA 1
ATOM 1448 C C . ALA A 1 181 ? 3.997 17.826 -1.380 1.00 82.75 181 ALA A C 1
ATOM 1450 O O . ALA A 1 181 ? 4.986 17.471 -2.028 1.00 82.75 181 ALA A O 1
ATOM 1451 N N . ALA A 1 182 ? 3.041 18.597 -1.912 1.00 85.56 182 ALA A N 1
ATOM 1452 C CA . ALA A 1 182 ? 2.977 18.990 -3.320 1.00 85.56 182 ALA A CA 1
ATOM 1453 C C . ALA A 1 182 ? 4.230 19.743 -3.779 1.00 85.56 182 ALA A C 1
ATOM 1455 O O . ALA A 1 182 ? 4.826 19.386 -4.795 1.00 85.56 182 ALA A O 1
ATOM 1456 N N . SER A 1 183 ? 4.669 20.741 -3.004 1.00 84.69 183 SER A N 1
ATOM 1457 C CA . SER A 1 183 ? 5.870 21.528 -3.313 1.00 84.69 183 SER A CA 1
ATOM 1458 C C . SER A 1 183 ? 7.115 20.648 -3.390 1.00 84.69 183 SER A C 1
ATOM 1460 O O . SER A 1 183 ? 7.922 20.786 -4.304 1.00 84.69 183 SER A O 1
ATOM 1462 N N . SER A 1 184 ? 7.231 19.675 -2.482 1.00 84.25 184 SER A N 1
ATOM 1463 C CA . SER A 1 184 ? 8.368 18.759 -2.477 1.00 84.25 184 SER A CA 1
ATOM 1464 C C . SER A 1 184 ? 8.373 17.836 -3.696 1.00 84.25 184 SER A C 1
ATOM 1466 O O . SER A 1 184 ? 9.435 17.587 -4.268 1.00 84.25 184 SER A O 1
ATOM 1468 N N . TYR A 1 185 ? 7.202 17.370 -4.142 1.00 87.31 185 TYR A N 1
ATOM 1469 C CA . TYR A 1 185 ? 7.103 16.622 -5.393 1.00 87.31 185 TYR A CA 1
ATOM 1470 C C . TYR A 1 185 ? 7.507 17.483 -6.596 1.00 87.31 185 TYR A C 1
ATOM 1472 O O . TYR A 1 185 ? 8.287 17.025 -7.423 1.00 87.31 185 TYR A O 1
ATOM 1480 N N . ILE A 1 186 ? 7.030 18.729 -6.682 1.00 86.75 186 ILE A N 1
ATOM 1481 C CA . ILE A 1 186 ? 7.354 19.644 -7.792 1.00 86.75 186 ILE A CA 1
ATOM 1482 C C . ILE A 1 186 ? 8.868 19.873 -7.901 1.00 86.75 186 ILE A C 1
ATOM 1484 O O . ILE A 1 186 ? 9.408 19.897 -9.004 1.00 86.75 186 ILE A O 1
ATOM 1488 N N . GLU A 1 187 ? 9.560 20.007 -6.771 1.00 86.19 187 GLU A N 1
ATOM 1489 C CA . GLU A 1 187 ? 11.009 20.236 -6.740 1.00 86.19 187 GLU A CA 1
ATOM 1490 C C . GLU A 1 187 ? 11.832 18.979 -7.053 1.00 86.19 187 GLU A C 1
ATOM 1492 O O . GLU A 1 187 ? 12.874 19.064 -7.700 1.00 86.19 187 GLU A O 1
ATOM 1497 N N . THR A 1 188 ? 11.394 17.811 -6.578 1.00 85.38 188 THR A N 1
ATOM 1498 C CA . THR A 1 188 ? 12.206 16.579 -6.600 1.00 85.38 188 THR A CA 1
ATOM 1499 C C . THR A 1 188 ? 11.774 15.565 -7.654 1.00 85.38 188 THR A C 1
ATOM 1501 O O . THR A 1 188 ? 12.503 14.608 -7.915 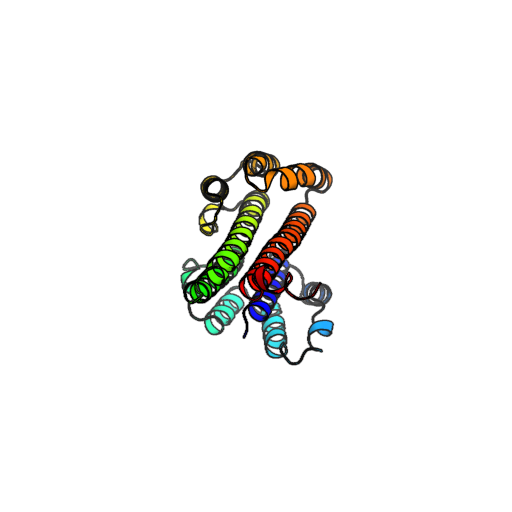1.00 85.38 188 THR A O 1
ATOM 1504 N N . ASN A 1 189 ? 10.580 15.737 -8.224 1.00 85.69 189 ASN A N 1
ATOM 1505 C CA . ASN A 1 189 ? 9.878 14.755 -9.047 1.00 85.69 189 ASN A CA 1
ATOM 1506 C C . ASN A 1 189 ? 9.793 13.363 -8.382 1.00 85.69 189 ASN A C 1
ATOM 1508 O O . ASN A 1 189 ? 9.860 12.331 -9.050 1.00 85.69 189 ASN A O 1
ATOM 1512 N N . SER A 1 190 ? 9.693 13.326 -7.046 1.00 84.31 190 SER A N 1
ATOM 1513 C CA . SER A 1 190 ? 9.724 12.099 -6.246 1.00 84.31 190 SER A CA 1
ATOM 1514 C C . SER A 1 190 ? 8.532 11.998 -5.300 1.00 84.31 190 SER A C 1
ATOM 1516 O O . SER A 1 190 ? 8.241 12.909 -4.525 1.00 84.31 190 SER A O 1
ATOM 1518 N N . LEU A 1 191 ? 7.866 10.840 -5.310 1.00 88.50 191 LEU A N 1
ATOM 1519 C CA . LEU A 1 191 ? 6.758 10.529 -4.399 1.00 88.50 191 LEU A CA 1
ATOM 1520 C C . LEU A 1 191 ? 7.220 10.172 -2.975 1.00 88.50 191 LEU A C 1
ATOM 1522 O O . LEU A 1 191 ? 6.382 10.000 -2.091 1.00 88.50 191 LEU A O 1
ATOM 1526 N N . LEU A 1 192 ? 8.531 10.076 -2.724 1.00 85.19 192 LEU A N 1
ATOM 1527 C CA . LEU A 1 192 ? 9.073 9.637 -1.433 1.00 85.19 192 LEU A CA 1
ATOM 1528 C C . LEU A 1 192 ? 8.598 10.513 -0.268 1.00 85.19 192 LEU A C 1
ATOM 1530 O O . LEU A 1 192 ? 8.235 10.000 0.789 1.00 85.19 192 LEU A O 1
ATOM 1534 N N . GLN A 1 193 ? 8.587 11.834 -0.448 1.00 85.44 193 GLN A N 1
ATOM 1535 C CA . GLN A 1 193 ? 8.170 12.749 0.617 1.00 85.44 193 GLN A CA 1
ATOM 1536 C C . GLN A 1 193 ? 6.674 12.631 0.906 1.00 85.44 193 GLN A C 1
ATOM 1538 O O . GLN A 1 193 ? 6.280 12.625 2.071 1.00 85.44 193 GLN A O 1
ATOM 1543 N N . VAL A 1 194 ? 5.857 12.423 -0.131 1.00 89.31 194 VAL A N 1
ATOM 1544 C CA . VAL A 1 194 ? 4.421 12.151 0.019 1.00 89.31 194 VAL A CA 1
ATOM 1545 C C . VAL A 1 194 ? 4.207 10.877 0.839 1.00 89.31 194 VAL A C 1
ATOM 1547 O O . VAL A 1 194 ? 3.468 10.885 1.824 1.00 89.31 194 VAL A O 1
ATOM 1550 N N . GLU A 1 195 ? 4.919 9.801 0.494 1.00 89.12 195 GLU A N 1
ATOM 1551 C CA . GLU A 1 195 ? 4.840 8.523 1.202 1.00 89.12 195 GLU A CA 1
ATOM 1552 C C . GLU A 1 195 ? 5.270 8.648 2.672 1.00 89.12 195 GLU A C 1
ATOM 1554 O O . GLU A 1 195 ? 4.576 8.169 3.573 1.00 89.12 195 GLU A O 1
ATOM 1559 N N . LEU A 1 196 ? 6.386 9.330 2.944 1.00 86.06 196 LEU A N 1
ATOM 1560 C CA . LEU A 1 196 ? 6.869 9.563 4.307 1.00 86.06 196 LEU A CA 1
ATOM 1561 C C . LEU A 1 196 ? 5.878 10.380 5.138 1.00 86.06 196 LEU A C 1
ATOM 1563 O O . LEU A 1 196 ? 5.682 10.091 6.321 1.00 86.06 196 LEU A O 1
ATOM 1567 N N . MET A 1 197 ? 5.257 11.398 4.543 1.00 89.25 197 MET A N 1
ATOM 1568 C CA . MET A 1 197 ? 4.258 12.214 5.224 1.00 89.25 197 MET A CA 1
ATOM 1569 C C . MET A 1 197 ? 3.015 11.392 5.554 1.00 89.25 197 MET A C 1
ATOM 1571 O O . MET A 1 197 ? 2.594 11.404 6.713 1.00 89.25 197 MET A O 1
ATOM 1575 N N . LEU A 1 198 ? 2.490 10.612 4.603 1.00 91.00 198 LEU A N 1
ATOM 1576 C CA . LEU A 1 198 ? 1.362 9.705 4.840 1.00 91.00 198 LEU A CA 1
ATOM 1577 C C . LEU A 1 198 ? 1.671 8.710 5.964 1.00 91.00 198 LEU A C 1
ATOM 1579 O O . LEU A 1 198 ? 0.890 8.592 6.905 1.00 91.00 198 LEU A O 1
ATOM 1583 N N . ARG A 1 199 ? 2.844 8.063 5.942 1.00 88.56 199 ARG A N 1
ATOM 1584 C CA . ARG A 1 199 ? 3.268 7.132 7.005 1.00 88.56 199 ARG A CA 1
ATOM 1585 C C . ARG A 1 199 ? 3.319 7.808 8.380 1.00 88.56 199 ARG A C 1
ATOM 1587 O O . ARG A 1 199 ? 2.847 7.238 9.363 1.00 88.56 199 ARG A O 1
ATOM 1594 N N . LYS A 1 200 ? 3.862 9.029 8.464 1.00 88.00 200 LYS A N 1
ATOM 1595 C CA . LYS A 1 200 ? 3.908 9.809 9.716 1.00 88.00 200 LYS A CA 1
ATOM 1596 C C . LYS A 1 200 ? 2.512 10.171 10.217 1.00 88.00 200 LYS A C 1
ATOM 1598 O O . LYS A 1 200 ? 2.269 10.100 11.420 1.00 88.00 200 LYS A O 1
ATOM 1603 N N . TYR A 1 201 ? 1.617 10.550 9.312 1.00 91.50 201 TYR A N 1
ATOM 1604 C CA . TYR A 1 201 ? 0.229 10.853 9.638 1.00 91.50 201 TYR A CA 1
ATOM 1605 C C . TYR A 1 201 ? -0.497 9.627 10.181 1.00 91.50 201 TYR A C 1
ATOM 1607 O O . TYR A 1 201 ? -1.006 9.691 11.295 1.00 91.50 201 TYR A O 1
ATOM 1615 N N . LEU A 1 202 ? -0.434 8.490 9.480 1.00 90.06 202 LEU A N 1
ATOM 1616 C CA . LEU A 1 202 ? -1.026 7.237 9.955 1.00 90.06 202 LEU A CA 1
ATOM 1617 C C . LEU A 1 202 ? -0.493 6.862 11.340 1.00 90.06 202 LEU A C 1
ATOM 1619 O O . LEU A 1 202 ? -1.271 6.621 12.251 1.00 90.06 202 LEU A O 1
ATOM 1623 N N . ALA A 1 203 ? 0.826 6.897 11.552 1.00 87.25 203 ALA A N 1
ATOM 1624 C CA . ALA A 1 203 ? 1.408 6.579 12.855 1.00 87.25 203 ALA A CA 1
ATOM 1625 C C . ALA A 1 203 ? 0.909 7.509 13.978 1.00 87.25 203 ALA A C 1
ATOM 1627 O O . ALA A 1 203 ? 0.696 7.067 15.111 1.00 87.25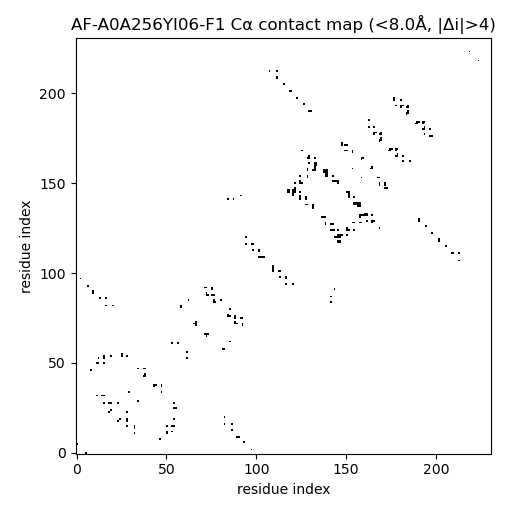 203 ALA A O 1
ATOM 1628 N N . LYS A 1 204 ? 0.727 8.800 13.676 1.00 90.31 204 LYS A N 1
ATOM 1629 C CA . LYS A 1 204 ? 0.212 9.789 14.626 1.00 90.31 204 LYS A CA 1
ATOM 1630 C C . LYS A 1 204 ? -1.257 9.530 14.957 1.00 90.31 204 LYS A C 1
ATOM 1632 O O . LYS A 1 204 ? -1.586 9.449 16.138 1.00 90.31 204 LYS A O 1
ATOM 1637 N N . GLU A 1 205 ? -2.110 9.390 13.950 1.00 90.75 205 GLU A N 1
ATOM 1638 C CA . GLU A 1 205 ? -3.549 9.194 14.144 1.00 90.75 205 GLU A CA 1
ATOM 1639 C C . GLU A 1 205 ? -3.849 7.838 14.790 1.00 90.75 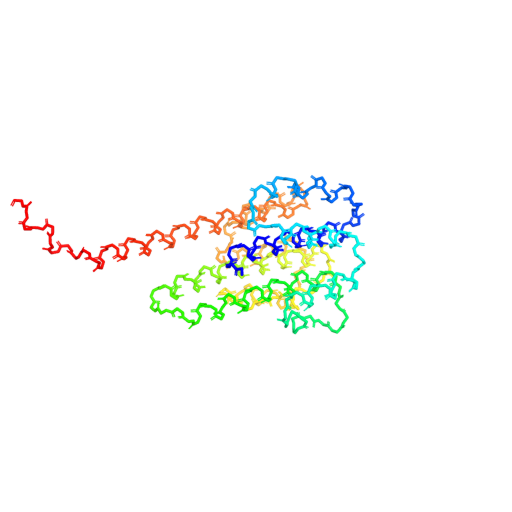205 GLU A C 1
ATOM 1641 O O . GLU A 1 205 ? -4.602 7.774 15.761 1.00 90.75 205 GLU A O 1
ATOM 1646 N N . SER A 1 206 ? -3.151 6.774 14.379 1.00 87.94 206 SER A N 1
ATOM 1647 C CA . SER A 1 206 ? -3.256 5.462 15.023 1.00 87.94 206 SER A CA 1
ATOM 1648 C C . SER A 1 206 ? -2.919 5.531 16.511 1.00 87.94 206 SER A C 1
ATOM 1650 O O . SER A 1 206 ? -3.602 4.943 17.348 1.00 87.94 206 SER A O 1
ATOM 1652 N N . LYS A 1 207 ? -1.888 6.302 16.875 1.00 87.31 207 LYS A N 1
ATOM 1653 C CA . LYS A 1 207 ? -1.508 6.509 18.276 1.00 87.31 207 LYS A CA 1
ATOM 1654 C C . LYS A 1 207 ? -2.567 7.281 19.065 1.00 87.31 207 LYS A C 1
ATOM 1656 O O . LYS A 1 207 ? -2.718 7.014 20.257 1.00 87.31 207 LYS A O 1
ATOM 1661 N N . ILE A 1 208 ? -3.256 8.240 18.447 1.00 89.25 208 ILE A N 1
ATOM 1662 C CA . ILE A 1 208 ? -4.346 8.994 19.085 1.00 89.25 208 ILE A CA 1
ATOM 1663 C C . ILE A 1 208 ? -5.530 8.059 19.343 1.00 89.25 208 ILE A C 1
ATOM 1665 O O . ILE A 1 208 ? -5.929 7.914 20.497 1.00 89.25 208 ILE A O 1
ATOM 1669 N N . LEU A 1 209 ? -5.988 7.337 18.317 1.00 87.62 209 LEU A N 1
ATOM 1670 C CA . LEU A 1 209 ? -7.113 6.400 18.407 1.00 87.62 209 LEU A CA 1
ATOM 1671 C C . LEU A 1 209 ? -6.904 5.331 19.491 1.00 87.62 209 LEU A C 1
ATOM 1673 O O . LEU A 1 209 ? -7.763 5.125 20.348 1.00 87.62 209 LEU A O 1
ATOM 1677 N N . ILE A 1 210 ? -5.726 4.699 19.516 1.00 85.25 210 ILE A N 1
ATOM 1678 C CA . ILE A 1 210 ? -5.394 3.668 20.515 1.00 85.25 210 ILE A CA 1
ATOM 1679 C C . ILE A 1 210 ? -5.360 4.257 21.937 1.00 85.25 210 ILE A C 1
ATOM 1681 O O . ILE A 1 210 ? -5.784 3.615 22.904 1.00 85.25 210 ILE A O 1
ATOM 1685 N N . ARG A 1 211 ? -4.857 5.488 22.100 1.00 84.69 211 ARG A N 1
ATOM 1686 C CA . ARG A 1 211 ? -4.817 6.162 23.408 1.00 84.69 211 ARG A CA 1
ATOM 1687 C C . ARG A 1 211 ? -6.210 6.509 23.912 1.00 84.69 211 ARG A C 1
ATOM 1689 O O . ARG A 1 211 ? -6.483 6.286 25.088 1.00 84.69 211 ARG A O 1
ATOM 1696 N N . GLU A 1 212 ? -7.074 7.033 23.052 1.00 82.62 212 GLU A N 1
ATOM 1697 C CA . GLU A 1 212 ? -8.454 7.371 23.410 1.00 82.62 212 GLU A CA 1
ATOM 1698 C C . GLU A 1 212 ? -9.228 6.129 23.860 1.00 82.62 212 GLU A C 1
ATOM 1700 O O . GLU A 1 212 ? -9.864 6.153 24.915 1.00 82.62 212 GLU A O 1
ATOM 1705 N N . GLN A 1 213 ? -9.074 5.008 23.149 1.00 75.38 213 GLN A N 1
ATOM 1706 C CA . GLN A 1 213 ? -9.628 3.715 23.559 1.00 75.38 213 GLN A CA 1
ATOM 1707 C C . GLN A 1 213 ? -9.092 3.262 24.924 1.00 75.38 213 GLN A C 1
ATOM 1709 O O . GLN A 1 213 ? -9.862 2.830 25.780 1.00 75.38 213 GLN A O 1
ATOM 1714 N N . SER A 1 214 ? -7.785 3.405 25.163 1.00 70.81 214 SER A N 1
ATOM 1715 C CA . SER A 1 214 ? -7.161 3.026 26.439 1.00 70.81 214 SER A CA 1
ATOM 1716 C C . SER A 1 214 ? -7.711 3.850 27.614 1.00 70.81 214 SER A C 1
ATOM 1718 O O . SER A 1 214 ? -7.975 3.313 28.688 1.00 70.81 214 SER A O 1
ATOM 1720 N N . VAL A 1 215 ? -7.936 5.154 27.415 1.00 69.25 215 VAL A N 1
ATOM 1721 C CA . VAL A 1 215 ? -8.527 6.045 28.430 1.00 69.25 215 VAL A CA 1
ATOM 1722 C C . VAL A 1 215 ? -10.006 5.718 28.673 1.00 69.25 215 VAL A C 1
ATOM 1724 O O . VAL A 1 215 ? -10.457 5.697 29.822 1.00 69.25 215 VAL A O 1
ATOM 1727 N N . LEU A 1 216 ? -10.766 5.419 27.616 1.00 64.06 216 LEU A N 1
ATOM 1728 C CA . LEU A 1 216 ? -12.162 4.978 27.721 1.00 64.06 216 LEU A CA 1
ATOM 1729 C C . LEU A 1 216 ? -12.289 3.631 28.448 1.00 64.06 216 LEU A C 1
ATOM 1731 O O . LEU A 1 216 ? -13.185 3.458 29.271 1.00 64.06 216 LEU A O 1
ATOM 1735 N N . ALA A 1 217 ? -11.368 2.695 28.214 1.00 63.91 217 ALA A N 1
ATOM 1736 C CA . ALA A 1 217 ? -11.320 1.432 28.944 1.00 63.91 217 ALA A CA 1
ATOM 1737 C C . ALA A 1 217 ? -11.049 1.656 30.443 1.00 63.91 217 ALA A C 1
ATOM 1739 O O . ALA A 1 217 ? -11.767 1.123 31.286 1.00 63.91 217 ALA A O 1
ATOM 1740 N N . LEU A 1 218 ? -10.081 2.512 30.792 1.00 55.50 218 LEU A N 1
ATOM 1741 C CA . LEU A 1 218 ? -9.762 2.830 32.190 1.00 55.50 218 LEU A CA 1
ATOM 1742 C C . LEU A 1 218 ? -10.923 3.519 32.923 1.00 55.50 218 LEU A C 1
ATOM 1744 O O . LEU A 1 218 ? -11.180 3.215 34.085 1.00 55.50 218 LEU A O 1
ATOM 1748 N N . THR A 1 219 ? -11.655 4.409 32.250 1.00 59.00 219 THR A N 1
ATOM 1749 C CA . THR A 1 219 ? -12.824 5.095 32.833 1.00 59.00 219 THR A CA 1
ATOM 1750 C C . THR A 1 219 ? -14.060 4.202 32.956 1.00 59.00 219 THR A C 1
ATOM 1752 O O . THR A 1 219 ? -14.862 4.420 33.861 1.00 59.00 219 THR A O 1
ATOM 1755 N N . ARG A 1 220 ? -14.208 3.175 32.106 1.00 56.84 220 ARG A N 1
ATOM 1756 C CA . ARG A 1 220 ? -15.250 2.140 32.256 1.00 56.84 220 ARG A CA 1
ATOM 1757 C C . ARG A 1 220 ? -14.946 1.166 33.401 1.00 56.84 220 ARG A C 1
ATOM 1759 O O . ARG A 1 220 ? -15.874 0.718 34.063 1.00 56.84 220 ARG A O 1
ATOM 1766 N N . VAL A 1 221 ? -13.670 0.853 33.642 1.00 57.50 221 VAL A N 1
ATOM 1767 C CA . VAL A 1 221 ? -13.236 -0.052 34.727 1.00 57.50 221 VAL A CA 1
ATOM 1768 C C . VAL A 1 221 ? -13.217 0.652 36.091 1.00 57.50 221 VAL A C 1
ATOM 1770 O O . VAL A 1 221 ? -13.508 0.023 37.105 1.00 57.50 221 VAL A O 1
ATOM 1773 N N . TYR A 1 222 ? -12.942 1.959 36.123 1.00 45.66 222 TYR A N 1
ATOM 1774 C CA . TYR A 1 222 ? -12.980 2.782 37.334 1.00 45.66 222 TYR A CA 1
ATOM 1775 C C . TYR A 1 222 ? -13.939 3.967 37.155 1.00 45.66 222 TYR A C 1
ATOM 1777 O O . TYR A 1 222 ? -13.496 5.082 36.853 1.00 45.66 222 TYR A O 1
ATOM 1785 N N . PRO A 1 223 ? -15.259 3.764 37.330 1.00 49.22 223 PRO A N 1
ATOM 1786 C CA . PRO A 1 223 ? -16.200 4.873 37.331 1.00 49.22 223 PRO A CA 1
ATOM 1787 C C . PRO A 1 223 ? -15.841 5.855 38.457 1.00 49.22 223 PRO A C 1
ATOM 1789 O O . PRO A 1 223 ? -15.511 5.459 39.577 1.00 49.22 223 PRO A O 1
ATOM 1792 N N . ARG A 1 224 ? -15.903 7.160 38.150 1.00 50.78 224 ARG A N 1
ATOM 1793 C CA . ARG A 1 224 ? -15.510 8.290 39.025 1.00 50.78 224 ARG A CA 1
ATOM 1794 C C . ARG A 1 224 ? -16.178 8.310 40.409 1.00 50.78 224 ARG A C 1
ATOM 1796 O O . ARG A 1 224 ? -15.771 9.092 41.261 1.00 50.78 224 ARG A O 1
ATOM 1803 N N . GLU A 1 225 ? -17.159 7.454 40.647 1.00 50.00 225 GLU A N 1
ATOM 1804 C CA . GLU A 1 225 ? -17.890 7.320 41.908 1.00 50.00 225 GLU A CA 1
ATOM 1805 C C . GLU A 1 225 ? -17.060 6.656 43.025 1.00 50.00 225 GLU A C 1
ATOM 1807 O O . GLU A 1 225 ? -17.360 6.854 44.197 1.00 50.00 225 GLU A O 1
ATOM 1812 N N . LEU A 1 226 ? -15.960 5.961 42.703 1.00 46.50 226 LEU A N 1
ATOM 1813 C CA . LEU A 1 226 ? -15.058 5.363 43.705 1.00 46.50 226 LEU A CA 1
ATOM 1814 C C . LEU A 1 226 ? -13.895 6.274 44.144 1.00 46.50 226 LEU A C 1
ATOM 1816 O O . LEU A 1 226 ? -13.189 5.940 45.090 1.00 46.50 226 LEU A O 1
ATOM 1820 N N . LEU A 1 227 ? -13.698 7.431 43.501 1.00 46.94 227 LEU A N 1
ATOM 1821 C CA . LEU A 1 227 ? -12.619 8.380 43.833 1.00 46.94 227 LEU A CA 1
ATOM 1822 C C . LEU A 1 227 ? -13.044 9.496 44.804 1.00 46.94 227 LEU A C 1
ATOM 1824 O O . LEU A 1 227 ? -12.198 10.279 45.223 1.00 46.94 227 LEU A O 1
ATOM 1828 N N . VAL A 1 228 ? -14.325 9.569 45.187 1.00 47.62 228 VAL A N 1
ATOM 1829 C CA . VAL A 1 228 ? -14.854 10.612 46.095 1.00 47.62 228 VAL A CA 1
ATOM 1830 C C . VAL A 1 228 ? -15.079 10.091 47.528 1.00 47.62 228 VAL A C 1
ATOM 1832 O O . VAL A 1 228 ? -15.418 10.860 48.417 1.00 47.62 228 VAL A O 1
ATOM 1835 N N . MET A 1 229 ? -14.843 8.802 47.803 1.00 40.38 229 MET A N 1
ATOM 1836 C CA . MET A 1 229 ? -15.040 8.217 49.145 1.00 40.38 229 MET A CA 1
ATOM 1837 C C . MET A 1 229 ? -13.765 8.117 50.002 1.00 40.38 229 MET A C 1
ATOM 1839 O O . MET A 1 229 ? -13.784 7.499 51.064 1.00 40.38 229 MET A O 1
ATOM 1843 N N . SER A 1 230 ? -12.662 8.732 49.576 1.00 45.28 230 SER A N 1
ATOM 1844 C CA . SER A 1 230 ? -11.406 8.765 50.336 1.00 45.28 230 SER A CA 1
ATOM 1845 C C . SER A 1 230 ? -10.769 10.155 50.308 1.00 45.28 230 SER A C 1
ATOM 1847 O O . SER A 1 230 ? -9.655 10.334 49.814 1.00 45.28 230 SER A O 1
ATOM 1849 N N . SER A 1 231 ? -11.505 11.159 50.789 1.00 39.31 231 SER A N 1
ATOM 1850 C CA . SER A 1 231 ? -10.987 12.488 51.151 1.00 39.31 231 SER A CA 1
ATOM 1851 C C . SER A 1 231 ? -11.620 12.945 52.455 1.00 39.31 231 SER A C 1
ATOM 1853 O O . SER A 1 231 ? -12.861 12.827 52.552 1.00 39.31 231 SER A O 1
#

Mean predicted aligned error: 8.33 Å

Radius of gyration: 20.33 Å; Cα contacts (8 Å, |Δi|>4): 184; chains: 1; bounding box: 42×43×68 Å

Secondary structure (DSSP, 8-state):
--HHHHHHHHHHHHHHHHHHHTT--HHHHHHHHTHHHHTTSGGGHHHHHHHHHHHHS-HHHHHHHHHHHSTTGGGGS-SS--HHHHHHHHHHHHHHHHHHHHTT--HHHHHHHHHHHHHHHHHHHHHHHHHHHHHT--GGGG----S-HHHHHHHTS--SSHHHHHHHHTTSTTHHHHHHHHHHHHHH--THHHHHHHHHHHHHHHHHHHHHHHHHHHHHHS-GGGSSS--